Protein AF-A0A8J8JZW8-F1 (afdb_monomer)

Nearest PDB structures (foldseek):
  3r8y-assembly1_C  TM=5.276E-01  e=1.917E-08  Bacillus anthracis
  4n6a-assembly2_B  TM=6.942E-01  e=1.319E-06  Glycine max
  6wye-assembly1_C-3  TM=6.778E-01  e=2.917E-06  Neisseria gonorrhoeae
  8i06-assembly1_A  TM=5.525E-01  e=4.007E-06  Salmonella enterica subsp. enterica serovar Typhimurium
  1ssq-assembly1_A  TM=6.927E-01  e=3.993E-04  Haemophilus influenzae

Sequence (247 aa):
MAGDRPIPLTRRNKDQHPAVVDPDTVIVLGDVSADPGSLIGPRVRLGPDAFLTRTSVEGDAVLYNCEVEGVLVGSRCTVTGSVGDGTTVHPGTVLGQLRVSGEIEPPEVGEGVLLGPGCSVLPGVRIGDGAVVEPGSVVTEDVPPRGVVGGNPAMPRGMVIDSVVLDVKVEETGVEVDGETFEDGFSVEVTEDGPTVEEGEPGDYGVVMAEDGWLVYRGGSSVKVPGSGFRFKMVVPVVRKVGGSGR

Solvent-accessible surface area (backbone atoms only — not comparable to full-atom values): 12374 Å² total; per-residue (Å²): 139,80,82,86,69,84,77,82,71,52,71,90,66,90,90,56,63,72,47,46,67,37,88,60,39,44,77,46,79,64,62,40,35,54,35,50,64,17,36,38,30,42,49,26,34,38,26,34,58,23,36,34,34,46,22,38,35,39,36,47,21,37,39,38,51,20,43,38,29,43,23,45,36,28,34,52,20,35,41,31,26,39,39,26,46,62,16,38,42,23,32,44,20,30,32,34,86,78,93,73,84,76,93,72,52,51,17,41,36,31,35,45,21,41,40,11,28,44,17,35,37,38,58,60,28,41,36,27,40,43,15,37,36,38,62,56,12,32,37,80,62,67,38,55,60,19,25,24,32,37,38,79,70,39,38,85,46,29,33,48,77,49,67,50,72,42,49,35,36,33,41,83,77,26,30,32,46,77,85,47,78,26,68,66,14,27,16,39,50,76,45,93,93,44,74,46,79,44,77,44,77,74,49,39,25,29,34,33,73,48,101,90,37,37,30,41,29,48,64,61,35,69,45,81,47,75,60,52,80,42,70,50,77,45,79,45,72,34,66,48,62,57,86,72,82,83,129

Structure (mmCIF, N/CA/C/O backbone):
data_AF-A0A8J8JZW8-F1
#
_entry.id   AF-A0A8J8JZW8-F1
#
loop_
_atom_site.group_PDB
_atom_site.id
_atom_site.type_symbol
_atom_site.label_atom_id
_atom_site.label_alt_id
_atom_site.label_comp_id
_atom_site.label_asym_id
_atom_site.label_entity_id
_atom_site.label_seq_id
_atom_site.pdbx_PDB_ins_code
_atom_site.Cartn_x
_atom_site.Cartn_y
_atom_site.Cartn_z
_atom_site.occupancy
_atom_site.B_iso_or_equiv
_atom_site.auth_seq_id
_atom_site.auth_comp_id
_atom_site.auth_asym_id
_atom_site.auth_atom_id
_atom_site.pdbx_PDB_model_num
ATOM 1 N N . MET A 1 1 ? 25.254 28.250 -1.665 1.00 34.12 1 MET A N 1
ATOM 2 C CA . MET A 1 1 ? 23.873 28.564 -1.249 1.00 34.12 1 MET A CA 1
ATOM 3 C C . MET A 1 1 ? 23.080 28.930 -2.492 1.00 34.12 1 MET A C 1
ATOM 5 O O . MET A 1 1 ? 23.086 30.084 -2.896 1.00 34.12 1 MET A O 1
ATOM 9 N N . ALA A 1 2 ? 22.510 27.930 -3.160 1.00 31.83 2 ALA A N 1
ATOM 10 C CA . ALA A 1 2 ? 21.520 28.127 -4.212 1.00 31.83 2 ALA A CA 1
ATOM 11 C C . ALA A 1 2 ? 20.182 27.771 -3.566 1.00 31.83 2 ALA A C 1
ATOM 13 O O . ALA A 1 2 ? 20.051 26.676 -3.033 1.00 31.83 2 ALA A O 1
ATOM 14 N N . GLY A 1 3 ? 19.270 28.737 -3.478 1.00 33.84 3 GLY A N 1
ATOM 15 C CA . GLY A 1 3 ? 17.941 28.493 -2.935 1.00 33.84 3 GLY A CA 1
ATOM 16 C C . GLY A 1 3 ? 17.165 27.616 -3.905 1.00 33.84 3 GLY A C 1
ATOM 17 O O . GLY A 1 3 ? 16.976 28.021 -5.055 1.00 33.84 3 GLY A O 1
ATOM 18 N N . ASP A 1 4 ? 16.739 26.447 -3.435 1.00 39.38 4 ASP A N 1
ATOM 19 C CA . ASP A 1 4 ? 15.756 25.607 -4.109 1.00 39.38 4 ASP A CA 1
ATOM 20 C C . ASP A 1 4 ? 14.461 26.413 -4.219 1.00 39.38 4 ASP A C 1
ATOM 22 O O . ASP A 1 4 ? 13.704 26.580 -3.264 1.00 39.38 4 ASP A O 1
ATOM 26 N N . ARG A 1 5 ? 14.247 27.025 -5.384 1.00 34.62 5 ARG A N 1
ATOM 27 C CA . ARG A 1 5 ? 12.946 27.602 -5.711 1.00 34.62 5 ARG A CA 1
ATOM 28 C C . ARG A 1 5 ? 12.041 26.435 -6.109 1.00 34.62 5 ARG A C 1
ATOM 30 O O . ARG A 1 5 ? 12.440 25.692 -7.007 1.00 34.62 5 ARG A O 1
ATOM 37 N N . PRO A 1 6 ? 10.852 26.276 -5.506 1.00 40.38 6 PRO A N 1
ATOM 38 C CA . PRO A 1 6 ? 9.921 25.232 -5.915 1.00 40.38 6 PRO A CA 1
ATOM 39 C C . PRO A 1 6 ? 9.587 25.386 -7.405 1.00 40.38 6 PRO A C 1
ATOM 41 O O . PRO A 1 6 ? 9.224 26.473 -7.866 1.00 40.38 6 PRO A O 1
ATOM 44 N N . ILE A 1 7 ? 9.762 24.303 -8.167 1.00 42.16 7 ILE A N 1
ATOM 45 C CA . ILE A 1 7 ? 9.362 24.220 -9.576 1.00 42.16 7 ILE A CA 1
ATOM 46 C C . ILE A 1 7 ? 7.824 24.208 -9.609 1.00 42.16 7 ILE A C 1
ATOM 48 O O . ILE A 1 7 ? 7.211 23.496 -8.812 1.00 42.16 7 ILE A O 1
ATOM 52 N N . PRO A 1 8 ? 7.171 25.004 -10.474 1.00 44.03 8 PRO A N 1
ATOM 53 C CA . PRO A 1 8 ? 5.716 25.061 -10.515 1.00 44.03 8 PRO A CA 1
ATOM 54 C C . PRO A 1 8 ? 5.122 23.710 -10.934 1.00 44.03 8 PRO A C 1
ATOM 56 O O . PRO A 1 8 ? 5.409 23.216 -12.021 1.00 44.03 8 PRO A O 1
ATOM 59 N N . LEU A 1 9 ? 4.255 23.149 -10.086 1.00 52.66 9 LEU A N 1
ATOM 60 C CA . LEU A 1 9 ? 3.413 21.997 -10.417 1.00 52.66 9 LEU A CA 1
ATOM 61 C C . LEU A 1 9 ? 2.503 22.357 -11.597 1.00 52.66 9 LEU A C 1
ATOM 63 O O . LEU A 1 9 ? 1.763 23.349 -11.545 1.00 52.66 9 LEU A O 1
ATOM 67 N N . THR A 1 10 ? 2.537 21.562 -12.662 1.00 51.66 10 THR A N 1
ATOM 68 C CA . THR A 1 10 ? 1.641 21.748 -13.803 1.00 51.66 10 THR A CA 1
ATOM 69 C C . THR A 1 10 ? 0.276 21.147 -13.461 1.00 51.66 10 THR A C 1
ATOM 71 O O . THR A 1 10 ? 0.127 19.952 -13.236 1.00 51.66 10 THR A O 1
ATOM 74 N N . ARG A 1 11 ? -0.758 21.997 -13.375 1.00 49.22 11 ARG A N 1
ATOM 75 C CA . ARG A 1 11 ? -2.141 21.550 -13.137 1.00 49.22 11 ARG A CA 1
ATOM 76 C C . ARG A 1 11 ? -2.792 21.130 -14.452 1.00 49.22 11 ARG A C 1
ATOM 78 O O . ARG A 1 11 ? -2.897 21.963 -15.355 1.00 49.22 11 ARG A O 1
ATOM 85 N N . ARG A 1 12 ? -3.318 19.903 -14.535 1.00 42.38 12 ARG A N 1
ATOM 86 C CA . ARG A 1 12 ? -4.204 19.500 -15.644 1.00 42.38 12 ARG A CA 1
ATOM 87 C C . ARG A 1 12 ? -5.649 19.968 -15.464 1.00 42.38 12 ARG A C 1
ATOM 89 O O . ARG A 1 12 ? -6.279 20.314 -16.458 1.00 42.38 12 ARG A O 1
ATOM 96 N N . ASN A 1 13 ? -6.152 20.059 -14.230 1.00 39.44 13 ASN A N 1
ATOM 97 C CA . ASN A 1 13 ? -7.545 20.423 -13.952 1.00 39.44 13 ASN A CA 1
ATOM 98 C C . ASN A 1 13 ? -7.638 21.731 -13.144 1.00 39.44 13 ASN A C 1
ATOM 100 O O . ASN A 1 13 ? -7.159 21.811 -12.013 1.00 39.44 13 ASN A O 1
ATOM 104 N N . LYS A 1 14 ? -8.204 22.789 -13.743 1.00 40.25 14 LYS A N 1
ATOM 105 C CA . LYS A 1 14 ? -8.207 24.155 -13.175 1.00 40.25 14 LYS A CA 1
ATOM 106 C C . LYS A 1 14 ? -9.355 24.427 -12.190 1.00 40.25 14 LYS A C 1
ATOM 108 O O . LYS A 1 14 ? -9.262 25.400 -11.447 1.00 40.25 14 LYS A O 1
ATOM 113 N N . ASP A 1 15 ? -10.366 23.558 -12.143 1.00 37.06 15 ASP A N 1
ATOM 114 C CA . ASP A 1 15 ? -11.664 23.835 -11.504 1.00 37.06 15 ASP A CA 1
ATOM 115 C C . ASP A 1 15 ? -11.896 23.115 -10.153 1.00 37.06 15 ASP A C 1
ATOM 117 O O . ASP A 1 15 ? -13.015 23.097 -9.646 1.00 37.06 15 ASP A O 1
ATOM 121 N N . GLN A 1 16 ? -10.865 22.522 -9.537 1.00 40.03 16 GLN A N 1
ATOM 122 C CA . GLN A 1 16 ? -10.972 21.789 -8.261 1.00 40.03 16 GLN A CA 1
ATOM 123 C C . GLN A 1 16 ? -9.872 22.199 -7.254 1.00 40.03 16 GLN A C 1
ATOM 125 O O . GLN A 1 16 ? -8.859 22.795 -7.634 1.00 40.03 16 GLN A O 1
ATOM 130 N N . HIS A 1 17 ? -10.094 21.930 -5.955 1.00 43.12 17 HIS A N 1
ATOM 131 C CA . HIS A 1 17 ? -9.215 22.334 -4.840 1.00 43.12 17 HIS A CA 1
ATOM 132 C C . HIS A 1 17 ? -7.745 21.946 -5.075 1.00 43.12 17 HIS A C 1
ATOM 134 O O . HIS A 1 17 ? -7.484 20.831 -5.486 1.00 43.12 17 HIS A O 1
ATOM 140 N N . PRO A 1 18 ? -6.757 22.813 -4.815 1.00 54.00 18 PRO A N 1
ATOM 141 C CA . PRO A 1 18 ? -5.361 22.521 -5.146 1.00 54.00 18 PRO A CA 1
ATOM 142 C C . PRO A 1 18 ? -4.789 21.338 -4.347 1.00 54.00 18 PRO A C 1
ATOM 144 O O . PRO A 1 18 ? -5.168 21.142 -3.195 1.00 54.00 18 PRO A O 1
ATOM 147 N N . ALA A 1 19 ? -3.837 20.599 -4.929 1.00 60.88 19 ALA A N 1
ATOM 148 C CA . ALA A 1 19 ? -2.967 19.711 -4.157 1.00 60.88 19 ALA A CA 1
ATOM 149 C C . ALA A 1 19 ? -2.249 20.508 -3.052 1.00 60.88 19 ALA A C 1
ATOM 151 O O . ALA A 1 19 ? -1.841 21.656 -3.277 1.00 60.88 19 ALA A O 1
ATOM 152 N N . VAL A 1 20 ? -2.100 19.906 -1.872 1.00 60.91 20 VAL A N 1
ATOM 153 C CA . VAL A 1 20 ? -1.372 20.493 -0.740 1.00 60.91 20 VAL A CA 1
ATOM 154 C C . VAL A 1 20 ? -0.012 19.818 -0.666 1.00 60.91 20 VAL A C 1
ATOM 156 O O . VAL A 1 20 ? 0.070 18.604 -0.506 1.00 60.91 20 VAL A O 1
ATOM 159 N N . VAL A 1 21 ? 1.050 20.606 -0.808 1.00 66.94 21 VAL A N 1
ATOM 160 C CA . VAL A 1 21 ? 2.431 20.115 -0.802 1.00 66.94 21 VAL A CA 1
ATOM 161 C C . VAL A 1 21 ? 3.187 20.799 0.318 1.00 66.94 21 VAL A C 1
ATOM 163 O O . VAL A 1 21 ? 3.206 22.031 0.393 1.00 66.94 21 VAL A O 1
ATOM 166 N N . ASP A 1 22 ? 3.786 19.993 1.185 1.00 69.94 22 ASP A N 1
ATOM 167 C CA . ASP A 1 22 ? 4.604 20.482 2.282 1.00 69.94 22 ASP A CA 1
ATOM 168 C C . ASP A 1 22 ? 5.840 21.245 1.749 1.00 69.94 22 ASP A C 1
ATOM 170 O O . ASP A 1 22 ? 6.461 20.781 0.784 1.00 69.94 22 ASP A O 1
ATOM 174 N N . PRO A 1 23 ? 6.221 22.393 2.347 1.00 65.88 23 PRO A N 1
ATOM 175 C CA . PRO A 1 23 ? 7.369 23.194 1.913 1.00 65.88 23 PRO A CA 1
ATOM 176 C C . PRO A 1 23 ? 8.713 22.455 1.875 1.00 65.88 23 PRO A C 1
ATOM 178 O O . PRO A 1 23 ? 9.579 22.843 1.092 1.00 65.88 23 PRO A O 1
ATOM 181 N N . ASP A 1 24 ? 8.884 21.403 2.681 1.00 71.50 24 ASP A N 1
ATOM 182 C CA . ASP A 1 24 ? 10.111 20.600 2.730 1.00 71.50 24 ASP A CA 1
ATOM 183 C C . ASP A 1 24 ? 10.137 19.487 1.660 1.00 71.50 24 ASP A C 1
ATOM 185 O O . ASP A 1 24 ? 11.056 18.662 1.625 1.00 71.50 24 ASP A O 1
ATOM 189 N N . THR A 1 25 ? 9.127 19.421 0.787 1.00 70.56 25 THR A N 1
ATOM 190 C CA . THR A 1 25 ? 9.079 18.495 -0.354 1.00 70.56 25 THR A CA 1
ATOM 191 C C . THR A 1 25 ? 10.089 18.901 -1.426 1.00 70.56 25 THR A C 1
ATOM 193 O O . THR A 1 25 ? 10.117 20.044 -1.884 1.00 70.56 25 THR A O 1
ATOM 196 N N . VAL A 1 26 ? 10.885 17.942 -1.899 1.00 67.81 26 VAL A N 1
ATOM 197 C CA . VAL A 1 26 ? 11.885 18.157 -2.951 1.00 67.81 26 VAL A CA 1
ATOM 198 C C . VAL A 1 26 ? 11.363 17.609 -4.277 1.00 67.81 26 VAL A C 1
ATOM 200 O O . VAL A 1 26 ? 11.252 16.403 -4.473 1.00 67.81 26 VAL A O 1
ATOM 203 N N . ILE A 1 27 ? 11.093 18.487 -5.239 1.00 66.62 27 ILE A N 1
ATOM 204 C CA . ILE A 1 27 ? 10.730 18.079 -6.603 1.00 66.62 27 ILE A CA 1
ATOM 205 C C . ILE A 1 27 ? 12.013 17.963 -7.432 1.00 66.62 27 ILE A C 1
ATOM 207 O O . ILE A 1 27 ? 12.740 18.940 -7.617 1.00 66.62 27 ILE A O 1
ATOM 211 N N . VAL A 1 28 ? 12.310 16.761 -7.919 1.00 54.84 28 VAL A N 1
ATOM 212 C CA . VAL A 1 28 ? 13.540 16.436 -8.643 1.00 54.84 28 VAL A CA 1
ATOM 213 C C . VAL A 1 28 ? 13.260 16.420 -10.147 1.00 54.84 28 VAL A C 1
ATOM 215 O O . VAL A 1 28 ? 12.659 15.482 -10.648 1.00 54.84 28 VAL A O 1
ATOM 218 N N . LEU A 1 29 ? 13.746 17.455 -10.846 1.00 54.28 29 LEU A N 1
ATOM 219 C CA . LEU A 1 29 ? 13.960 17.560 -12.304 1.00 54.28 29 LEU A CA 1
ATOM 220 C C . LEU A 1 29 ? 12.953 16.804 -13.204 1.00 54.28 29 LEU A C 1
ATOM 222 O O . LEU A 1 29 ? 13.201 15.659 -13.571 1.00 54.28 29 LEU A O 1
ATOM 226 N N . GLY A 1 30 ? 11.894 17.480 -13.661 1.00 57.81 30 GLY A N 1
ATOM 227 C CA . GLY A 1 30 ? 10.968 16.961 -14.676 1.00 57.81 30 GLY A CA 1
ATOM 228 C C . GLY A 1 30 ? 9.555 17.524 -14.566 1.00 57.81 30 GLY A C 1
ATOM 229 O O . GLY A 1 30 ? 9.290 18.356 -13.697 1.00 57.81 30 GLY A O 1
ATOM 230 N N . ASP A 1 31 ? 8.658 17.059 -15.438 1.00 65.00 31 ASP A N 1
ATOM 231 C CA . ASP A 1 31 ? 7.226 17.326 -15.317 1.00 65.00 31 ASP A CA 1
ATOM 232 C C . ASP A 1 31 ? 6.648 16.438 -14.207 1.00 65.00 31 ASP A C 1
ATOM 234 O O . ASP A 1 31 ? 6.748 15.216 -14.257 1.00 65.00 31 ASP A O 1
ATOM 238 N N . VAL A 1 32 ? 6.059 17.064 -13.189 1.00 68.19 32 VAL A N 1
ATOM 239 C CA . VAL A 1 32 ? 5.321 16.392 -12.114 1.00 68.19 32 VAL A CA 1
ATOM 240 C C . VAL A 1 32 ? 3.911 16.953 -12.110 1.00 68.19 32 VAL A C 1
ATOM 242 O O . VAL A 1 32 ? 3.722 18.174 -12.075 1.00 68.19 32 VAL A O 1
ATOM 245 N N . SER A 1 33 ? 2.925 16.062 -12.119 1.00 74.12 33 SER A N 1
ATOM 246 C CA . SER A 1 33 ? 1.513 16.424 -12.066 1.00 74.12 33 SER A CA 1
ATOM 247 C C . SER A 1 33 ? 0.893 15.828 -10.814 1.00 74.12 33 SER A C 1
ATOM 249 O O . SER A 1 33 ? 0.965 14.626 -10.578 1.00 74.12 33 SER A O 1
ATOM 251 N N . ALA A 1 34 ? 0.265 16.685 -10.018 1.00 72.94 34 ALA A N 1
ATOM 252 C CA . ALA A 1 34 ? -0.509 16.285 -8.856 1.00 72.94 34 ALA A CA 1
ATOM 253 C C . ALA A 1 34 ? -1.911 16.884 -8.976 1.00 72.94 34 ALA A C 1
ATOM 255 O O . ALA A 1 34 ? -2.062 18.110 -9.058 1.00 72.94 34 ALA A O 1
ATOM 256 N N . ASP A 1 35 ? -2.927 16.026 -9.009 1.00 71.12 35 ASP A N 1
ATOM 257 C CA . ASP A 1 35 ? -4.309 16.467 -9.097 1.00 71.12 35 ASP A CA 1
ATOM 258 C C . ASP A 1 35 ? -4.828 17.013 -7.756 1.00 71.12 35 ASP A C 1
ATOM 260 O O . ASP A 1 35 ? -4.329 16.678 -6.675 1.00 71.12 35 ASP A O 1
ATOM 264 N N . PRO A 1 36 ? -5.871 17.854 -7.827 1.00 57.72 36 PRO A N 1
ATOM 265 C CA . PRO A 1 36 ? -6.722 18.228 -6.711 1.00 57.72 36 PRO A CA 1
ATOM 266 C C . PRO A 1 36 ? -7.015 17.113 -5.700 1.00 57.72 36 PRO A C 1
ATOM 268 O O . PRO A 1 36 ? -7.494 16.040 -6.061 1.00 57.72 36 PRO A O 1
ATOM 271 N N . GLY A 1 37 ? -6.758 17.393 -4.419 1.00 58.47 37 GLY A N 1
ATOM 272 C CA . GLY A 1 37 ? -6.985 16.453 -3.315 1.00 58.47 37 GLY A CA 1
ATOM 273 C C . GLY A 1 37 ? -5.778 15.596 -2.925 1.00 58.47 37 GLY A C 1
ATOM 274 O O . GLY A 1 37 ? -5.858 14.901 -1.918 1.00 58.47 37 GLY A O 1
ATOM 275 N N . SER A 1 38 ? -4.662 15.666 -3.659 1.00 65.69 38 SER A N 1
ATOM 276 C CA . SER A 1 38 ? -3.416 15.029 -3.221 1.00 65.69 38 SER A CA 1
ATOM 277 C C . SER A 1 38 ? -2.772 15.795 -2.054 1.00 65.69 38 SER A C 1
ATOM 279 O O . SER A 1 38 ? -2.680 17.028 -2.086 1.00 65.69 38 SER A O 1
ATOM 281 N N . LEU A 1 39 ? -2.314 15.059 -1.039 1.00 63.91 39 LEU A N 1
ATOM 282 C CA . LEU A 1 39 ? -1.600 15.571 0.134 1.00 63.91 39 LEU A CA 1
ATOM 283 C C . LEU A 1 39 ? -0.177 15.015 0.119 1.00 63.91 39 LEU A C 1
ATOM 285 O O . LEU A 1 39 ? 0.012 13.804 0.181 1.00 63.91 39 LEU A O 1
ATOM 289 N N . ILE A 1 40 ? 0.826 15.882 0.029 1.00 77.62 40 ILE A N 1
ATOM 290 C CA . ILE A 1 40 ? 2.230 15.469 -0.061 1.00 77.62 40 ILE A CA 1
ATOM 291 C C . ILE A 1 40 ? 2.962 15.970 1.177 1.00 77.62 40 ILE A C 1
ATOM 293 O O . ILE A 1 40 ? 3.115 17.178 1.363 1.00 77.62 40 ILE A O 1
ATOM 297 N N . GLY A 1 41 ? 3.365 15.029 2.029 1.00 66.69 41 GLY A N 1
ATOM 298 C CA . GLY A 1 41 ? 4.049 15.292 3.287 1.00 66.69 41 GLY A CA 1
ATOM 299 C C . GLY A 1 41 ? 5.494 15.784 3.125 1.00 66.69 41 GLY A C 1
ATOM 300 O O . GLY A 1 41 ? 6.043 15.800 2.021 1.00 66.69 41 GLY A O 1
ATOM 301 N N . PRO A 1 42 ? 6.141 16.173 4.237 1.00 68.19 42 PRO A N 1
ATOM 302 C CA . PRO A 1 42 ? 7.489 16.734 4.227 1.00 68.19 42 PRO A CA 1
ATOM 303 C C . PRO A 1 42 ? 8.524 15.734 3.708 1.00 68.19 42 PRO A C 1
ATOM 305 O O . PRO A 1 42 ? 8.422 14.526 3.930 1.00 68.19 42 PRO A O 1
ATOM 308 N N . ARG A 1 43 ? 9.584 16.248 3.074 1.00 74.75 43 ARG A N 1
ATOM 309 C CA . ARG A 1 43 ? 10.746 15.458 2.619 1.00 74.75 43 ARG A CA 1
ATOM 310 C C . ARG A 1 43 ? 10.415 14.354 1.606 1.00 74.75 43 ARG A C 1
ATOM 312 O O . ARG A 1 43 ? 11.202 13.425 1.427 1.00 74.75 43 ARG A O 1
ATOM 319 N N . VAL A 1 44 ? 9.288 14.462 0.904 1.00 77.06 44 VAL A N 1
ATOM 320 C CA . VAL A 1 44 ? 8.982 13.608 -0.249 1.00 77.06 44 VAL A CA 1
ATOM 321 C C . VAL A 1 44 ? 9.832 14.036 -1.448 1.00 77.06 44 VAL A C 1
ATOM 323 O O . VAL A 1 44 ? 10.056 15.228 -1.670 1.00 77.06 44 VAL A O 1
ATOM 326 N N . ARG A 1 45 ? 10.322 13.066 -2.227 1.00 79.62 45 ARG A N 1
ATOM 327 C CA . ARG A 1 45 ? 11.026 13.291 -3.494 1.00 79.62 45 ARG A CA 1
ATOM 328 C C . ARG A 1 4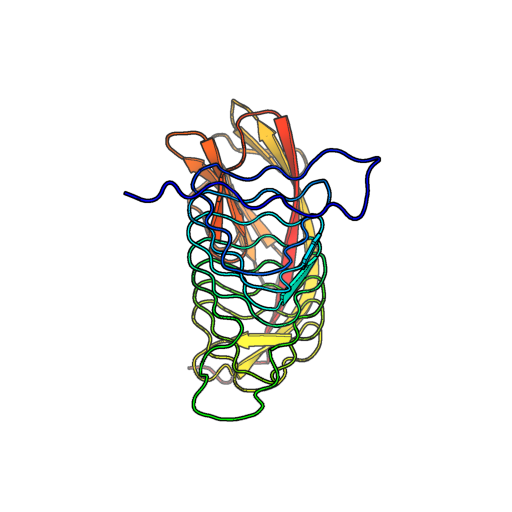5 ? 10.180 12.819 -4.664 1.00 79.62 45 ARG A C 1
ATOM 330 O O . ARG A 1 45 ? 9.905 11.628 -4.762 1.00 79.62 45 ARG A O 1
ATOM 337 N N . LEU A 1 46 ? 9.823 13.735 -5.560 1.00 81.00 46 LEU A N 1
ATOM 338 C CA . LEU A 1 46 ? 9.090 13.422 -6.791 1.00 81.00 46 LEU A CA 1
ATOM 339 C C . LEU A 1 46 ? 10.036 13.518 -7.983 1.00 81.00 46 LEU A C 1
ATOM 341 O O . LEU A 1 46 ? 10.641 14.566 -8.194 1.00 81.00 46 LEU A O 1
ATOM 345 N N . GLY A 1 47 ? 10.200 12.424 -8.719 1.00 73.75 47 GLY A N 1
ATOM 346 C CA . GLY A 1 47 ? 10.982 12.371 -9.950 1.00 73.75 47 GLY A CA 1
ATOM 347 C C . GLY A 1 47 ? 10.192 12.787 -11.196 1.00 73.75 47 GLY A C 1
ATOM 348 O O . GLY A 1 47 ? 8.977 12.963 -11.111 1.00 73.75 47 GLY A O 1
ATOM 349 N N . PRO A 1 48 ? 10.864 12.898 -12.358 1.00 73.44 48 PRO A N 1
ATOM 350 C CA . PRO A 1 48 ? 10.206 13.132 -13.641 1.00 73.44 48 PRO A CA 1
ATOM 351 C C . PRO A 1 48 ? 9.083 12.123 -13.897 1.00 73.44 48 PRO A C 1
ATOM 353 O O . PRO A 1 48 ? 9.209 10.945 -13.549 1.00 73.44 48 PRO A O 1
ATOM 356 N N . ASP A 1 49 ? 8.001 12.619 -14.500 1.00 75.25 49 ASP A N 1
ATOM 357 C CA . ASP A 1 49 ? 6.823 11.862 -14.929 1.00 75.25 49 ASP A CA 1
ATOM 358 C C . ASP A 1 49 ? 6.032 11.211 -13.781 1.00 75.25 49 ASP A C 1
ATOM 360 O O . ASP A 1 49 ? 5.204 10.332 -14.009 1.00 75.25 49 ASP A O 1
ATOM 364 N N . ALA A 1 50 ? 6.249 11.650 -12.535 1.00 79.12 50 ALA A N 1
ATOM 365 C CA . ALA A 1 50 ? 5.383 11.281 -11.423 1.00 79.12 50 ALA A CA 1
ATOM 366 C C . ALA A 1 50 ? 3.995 11.928 -11.591 1.00 79.12 50 ALA A C 1
ATOM 368 O O . ALA A 1 50 ? 3.862 13.159 -11.640 1.00 79.12 50 ALA A O 1
ATOM 369 N N . PHE A 1 51 ? 2.966 11.084 -11.648 1.00 81.00 51 PHE A N 1
ATOM 370 C CA . PHE A 1 51 ? 1.565 11.469 -11.756 1.00 81.00 51 PHE A CA 1
ATOM 371 C C . PHE A 1 51 ? 0.802 10.994 -10.517 1.00 81.00 51 PHE A C 1
ATOM 373 O O . PHE A 1 51 ? 0.725 9.794 -10.261 1.00 81.00 51 PHE A O 1
ATOM 380 N N . LEU A 1 52 ? 0.279 11.938 -9.729 1.00 79.38 52 LEU A N 1
ATOM 381 C CA . LEU A 1 52 ? -0.414 11.662 -8.469 1.00 79.38 52 LEU A CA 1
ATOM 382 C C . LEU A 1 52 ? -1.846 12.180 -8.511 1.00 79.38 52 LEU A C 1
ATOM 384 O O . LEU A 1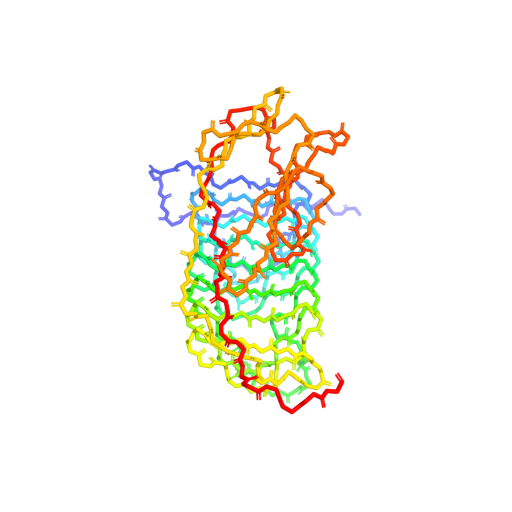 52 ? -2.066 13.395 -8.527 1.00 79.38 52 LEU A O 1
ATOM 388 N N . THR A 1 53 ? -2.823 11.290 -8.403 1.00 76.31 53 THR A N 1
ATOM 389 C CA . THR A 1 53 ? -4.237 11.670 -8.397 1.00 76.31 53 THR A CA 1
ATOM 390 C C . THR A 1 53 ? -4.886 11.263 -7.092 1.00 76.31 53 THR A C 1
ATOM 392 O O . THR A 1 53 ? -4.800 10.105 -6.719 1.00 76.31 53 THR A O 1
ATOM 395 N N . ARG A 1 54 ? -5.511 12.198 -6.359 1.00 71.75 54 ARG A N 1
ATOM 396 C CA . ARG A 1 54 ? -6.194 11.923 -5.071 1.00 71.75 54 ARG A CA 1
ATOM 397 C C . ARG A 1 54 ? -5.341 11.111 -4.073 1.00 71.75 54 ARG A C 1
ATOM 399 O O . ARG A 1 54 ? -5.866 10.289 -3.333 1.00 71.75 54 ARG A O 1
ATOM 406 N N . THR A 1 55 ? -4.024 11.319 -4.078 1.00 74.62 55 THR A N 1
ATOM 407 C CA . THR A 1 55 ? -3.050 10.480 -3.359 1.00 74.62 55 THR A CA 1
ATOM 408 C C . THR A 1 55 ? -2.534 11.191 -2.115 1.00 74.62 55 THR A C 1
ATOM 410 O O . THR A 1 55 ? -2.202 12.376 -2.166 1.00 74.62 55 THR A O 1
ATOM 413 N N . SER A 1 56 ? -2.424 10.469 -1.001 1.00 71.44 56 SER A N 1
ATOM 414 C CA . SER A 1 56 ? -1.790 10.971 0.223 1.00 71.44 56 SER A CA 1
ATOM 415 C C . SER A 1 56 ? -0.439 10.296 0.422 1.00 71.44 56 SER A C 1
ATOM 417 O O . SER A 1 56 ? -0.367 9.074 0.483 1.00 71.44 56 SER A O 1
ATOM 419 N N . VAL A 1 57 ? 0.630 11.080 0.524 1.00 77.94 57 VAL A N 1
ATOM 420 C CA . VAL A 1 57 ? 1.999 10.590 0.712 1.00 77.94 57 VAL A CA 1
ATOM 421 C C . VAL A 1 57 ? 2.510 11.081 2.055 1.00 77.94 57 VAL A C 1
ATOM 423 O O . VAL A 1 57 ? 2.656 12.283 2.279 1.00 77.94 57 VAL A O 1
ATOM 426 N N . GLU A 1 58 ? 2.784 10.143 2.949 1.00 73.69 58 GLU A N 1
ATOM 427 C CA . GLU A 1 58 ? 3.428 10.401 4.224 1.00 73.69 58 GLU A CA 1
ATOM 428 C C . GLU A 1 58 ? 4.929 10.670 4.017 1.00 73.69 58 GLU A C 1
ATOM 430 O O . GLU A 1 58 ? 5.548 10.177 3.072 1.00 73.69 58 GLU A O 1
ATOM 435 N N . GLY A 1 59 ? 5.509 11.506 4.880 1.00 70.94 59 GLY A N 1
ATOM 436 C CA . GLY A 1 59 ? 6.844 12.070 4.691 1.00 70.94 59 GLY A CA 1
ATOM 437 C C . GLY A 1 59 ? 7.971 11.051 4.479 1.00 70.94 59 GLY A C 1
ATOM 438 O O . GLY A 1 59 ? 7.869 9.879 4.823 1.00 70.94 59 GLY A O 1
ATOM 439 N N . ASP A 1 60 ? 9.092 11.523 3.931 1.00 79.81 60 ASP A N 1
ATOM 440 C CA . ASP A 1 60 ? 10.285 10.711 3.637 1.00 79.81 60 ASP A CA 1
ATOM 441 C C . ASP A 1 60 ? 10.085 9.606 2.567 1.00 79.81 60 ASP A C 1
ATOM 443 O O . ASP A 1 60 ? 10.715 8.555 2.649 1.00 79.81 60 ASP A O 1
ATOM 447 N N . ALA A 1 61 ? 9.239 9.813 1.551 1.00 83.06 61 ALA A N 1
ATOM 448 C CA . ALA A 1 61 ? 9.046 8.877 0.430 1.00 83.06 61 ALA A CA 1
ATOM 449 C C . ALA A 1 61 ? 9.736 9.330 -0.876 1.00 83.06 61 ALA A C 1
ATOM 451 O O . ALA A 1 61 ? 9.993 10.517 -1.086 1.00 83.06 61 ALA A O 1
ATOM 452 N N . VAL A 1 62 ? 10.009 8.390 -1.787 1.00 84.50 62 VAL A N 1
ATOM 453 C CA . VAL A 1 62 ? 10.541 8.649 -3.136 1.00 84.50 62 VAL A CA 1
ATOM 454 C C . VAL A 1 62 ? 9.591 8.064 -4.179 1.00 84.50 62 VAL A C 1
ATOM 456 O O . VAL A 1 62 ? 9.444 6.848 -4.265 1.00 84.50 62 VAL A O 1
ATOM 459 N N . LEU A 1 63 ? 8.980 8.914 -5.000 1.00 85.19 63 LEU A N 1
ATOM 460 C CA . LEU A 1 63 ? 8.117 8.506 -6.112 1.00 85.19 63 LEU A CA 1
ATOM 461 C C . LEU A 1 63 ? 8.791 8.921 -7.418 1.00 85.19 63 LEU A C 1
ATOM 463 O O . LEU A 1 63 ? 9.153 10.087 -7.584 1.00 85.19 63 LEU A O 1
ATOM 467 N N . TYR A 1 64 ? 9.024 7.978 -8.325 1.00 83.94 64 TYR A N 1
ATOM 468 C CA . TYR A 1 64 ? 9.832 8.223 -9.518 1.00 83.94 64 TYR A CA 1
ATOM 469 C C . TYR A 1 64 ? 9.269 7.483 -10.728 1.00 83.94 64 TYR A C 1
ATOM 471 O O . TYR A 1 64 ? 9.192 6.254 -10.702 1.00 83.94 64 TYR A O 1
ATOM 479 N N . ASN A 1 65 ? 8.962 8.220 -11.805 1.00 82.12 65 ASN A N 1
ATOM 480 C CA . ASN A 1 65 ? 8.440 7.667 -13.057 1.00 82.12 65 ASN A CA 1
ATOM 481 C C . ASN A 1 65 ? 7.285 6.682 -12.798 1.00 82.12 65 ASN A C 1
ATOM 483 O O . ASN A 1 65 ? 7.377 5.485 -13.102 1.00 82.12 65 ASN A O 1
ATOM 487 N N . CYS A 1 66 ? 6.257 7.187 -12.120 1.00 84.06 66 CYS A N 1
ATOM 488 C CA . CYS A 1 66 ? 5.152 6.390 -11.618 1.00 84.06 66 CYS A CA 1
ATOM 489 C C . CYS A 1 66 ? 3.804 7.094 -11.765 1.00 84.06 66 CYS A C 1
ATOM 491 O O . CYS A 1 66 ? 3.722 8.320 -11.686 1.00 84.06 66 CYS A O 1
ATOM 493 N N . GLU A 1 67 ? 2.755 6.292 -11.877 1.00 87.19 67 GLU A N 1
ATOM 494 C CA . GLU A 1 67 ? 1.357 6.707 -11.828 1.00 87.19 67 GLU A CA 1
ATOM 495 C C . GLU A 1 67 ? 0.720 6.128 -10.564 1.00 87.19 67 GLU A C 1
ATOM 497 O O . GLU A 1 67 ? 0.747 4.917 -10.343 1.00 87.19 67 GLU A O 1
ATOM 502 N N . VAL A 1 68 ? 0.211 7.004 -9.700 1.00 84.06 68 VAL A N 1
ATOM 503 C CA . VAL A 1 68 ? -0.382 6.637 -8.411 1.00 84.06 68 VAL A CA 1
ATOM 504 C C . VAL A 1 68 ? -1.725 7.344 -8.286 1.00 84.06 68 VAL A C 1
ATOM 506 O O . VAL A 1 68 ? -1.794 8.577 -8.286 1.00 84.06 68 VAL A O 1
ATOM 509 N N . GLU A 1 69 ? -2.797 6.568 -8.181 1.00 82.12 69 GLU A N 1
ATOM 510 C CA . GLU A 1 69 ? -4.161 7.083 -8.099 1.00 82.12 69 GLU A CA 1
ATOM 511 C C . GLU A 1 69 ? -4.822 6.623 -6.800 1.00 82.12 69 GLU A C 1
ATOM 513 O O . GLU A 1 69 ? -4.778 5.452 -6.473 1.00 82.12 69 GLU A O 1
ATOM 518 N N . GLY A 1 70 ? -5.414 7.543 -6.037 1.00 71.81 70 GLY A N 1
ATOM 519 C CA . GLY A 1 70 ? -6.243 7.264 -4.862 1.00 71.81 70 GLY A CA 1
ATOM 520 C C . GLY A 1 70 ? -5.577 6.476 -3.733 1.00 71.81 70 GLY A C 1
ATOM 521 O O . GLY A 1 70 ? -6.264 5.846 -2.931 1.00 71.81 70 GLY A O 1
ATOM 522 N N . VAL A 1 71 ? -4.247 6.505 -3.661 1.00 75.12 71 VAL A N 1
ATOM 523 C CA . VAL A 1 71 ? -3.453 5.661 -2.759 1.00 75.12 71 VAL A CA 1
ATOM 524 C C . VAL A 1 71 ? -3.007 6.421 -1.513 1.00 75.12 71 VAL A C 1
ATOM 526 O O . VAL A 1 71 ? -2.736 7.626 -1.546 1.00 75.12 71 VAL A O 1
ATOM 529 N N . LEU A 1 72 ? -2.869 5.691 -0.405 1.00 70.88 72 LEU A N 1
ATOM 530 C CA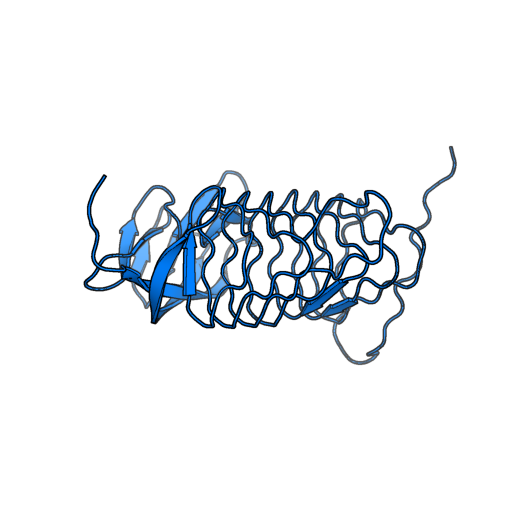 . LEU A 1 72 ? -2.077 6.117 0.748 1.00 70.88 72 LEU A CA 1
ATOM 531 C C . LEU A 1 72 ? -0.673 5.509 0.640 1.00 70.88 72 LEU A C 1
ATOM 533 O O . LEU A 1 72 ? -0.526 4.287 0.681 1.00 70.88 72 LEU A O 1
ATOM 537 N N . VAL A 1 73 ? 0.349 6.356 0.516 1.00 82.19 73 VAL A N 1
ATOM 538 C CA . VAL A 1 73 ? 1.761 5.957 0.504 1.00 82.19 73 VAL A CA 1
ATOM 539 C C . VAL A 1 73 ? 2.396 6.309 1.842 1.00 82.19 73 VAL A C 1
ATOM 541 O O . VAL A 1 73 ? 2.466 7.478 2.206 1.00 82.19 73 VAL A O 1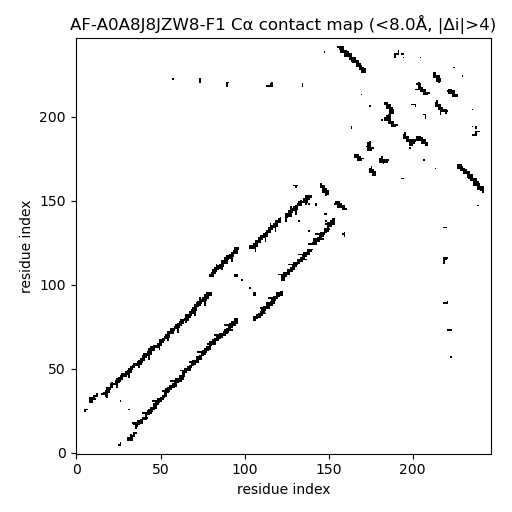
ATOM 544 N N . GLY A 1 74 ? 2.868 5.301 2.566 1.00 73.38 74 GLY A N 1
ATOM 545 C CA . GLY A 1 74 ? 3.547 5.462 3.844 1.00 73.38 74 GLY A CA 1
ATOM 546 C C . GLY A 1 74 ? 4.964 6.027 3.719 1.00 73.38 74 GLY A C 1
ATOM 547 O O . GLY A 1 74 ? 5.556 6.100 2.637 1.00 73.38 74 GLY A O 1
ATOM 548 N N . SER A 1 75 ? 5.541 6.392 4.858 1.00 75.81 75 SER A N 1
ATOM 549 C CA . SER A 1 75 ? 6.903 6.930 4.917 1.00 75.81 75 SER A CA 1
ATOM 550 C C . SER A 1 75 ? 7.981 5.943 4.441 1.00 75.81 75 SER A C 1
ATOM 552 O O . SER A 1 75 ? 7.835 4.725 4.520 1.00 75.81 75 SER A O 1
ATOM 554 N N . ARG A 1 76 ? 9.118 6.443 3.941 1.00 81.56 76 ARG A N 1
ATOM 555 C CA . ARG A 1 76 ? 10.261 5.612 3.489 1.00 81.56 76 ARG A CA 1
ATOM 556 C C . ARG A 1 76 ? 9.943 4.637 2.353 1.00 81.56 76 ARG A C 1
ATOM 558 O O . ARG A 1 76 ? 10.692 3.684 2.145 1.00 81.56 76 ARG A O 1
ATOM 565 N N . CYS A 1 77 ? 8.866 4.869 1.608 1.00 85.25 77 CYS A N 1
ATOM 566 C CA . CYS A 1 77 ? 8.569 4.085 0.417 1.00 85.25 77 CYS A CA 1
ATOM 567 C C . CYS A 1 77 ? 9.426 4.520 -0.773 1.00 85.25 77 CYS A C 1
ATOM 569 O O . CYS A 1 77 ? 9.770 5.696 -0.916 1.00 85.25 77 CYS A O 1
ATOM 571 N N . THR A 1 78 ? 9.719 3.575 -1.664 1.00 87.81 78 THR A N 1
ATOM 572 C CA . THR A 1 78 ? 10.160 3.863 -3.033 1.00 87.81 78 THR A CA 1
ATOM 573 C C . THR A 1 78 ? 9.121 3.312 -3.995 1.00 87.81 78 THR A C 1
ATOM 575 O O . THR A 1 78 ? 8.879 2.109 -3.986 1.00 87.81 78 THR A O 1
ATOM 578 N N . VAL A 1 79 ? 8.518 4.169 -4.818 1.00 88.44 79 VAL A N 1
ATOM 579 C CA . VAL A 1 79 ? 7.492 3.766 -5.789 1.00 88.44 79 VAL A CA 1
ATOM 580 C C . VAL A 1 79 ? 7.948 4.074 -7.207 1.00 88.44 79 VAL A C 1
ATOM 582 O O . VAL A 1 79 ? 8.311 5.208 -7.529 1.00 88.44 79 VAL A O 1
ATOM 585 N N . THR A 1 80 ? 7.906 3.045 -8.048 1.00 87.44 80 THR A N 1
ATOM 586 C CA . THR A 1 80 ? 8.045 3.118 -9.505 1.00 87.44 80 THR A CA 1
ATOM 587 C C . THR A 1 80 ? 6.892 2.346 -10.151 1.00 87.44 80 THR A C 1
ATOM 589 O O . THR A 1 80 ? 6.327 1.464 -9.507 1.00 87.44 80 THR A O 1
ATOM 592 N N . GLY A 1 81 ? 6.544 2.652 -11.404 1.00 87.81 81 GLY A N 1
ATOM 593 C CA . GLY A 1 81 ? 5.477 1.929 -12.110 1.00 87.81 81 GLY A CA 1
ATOM 594 C C . GLY A 1 81 ? 4.078 2.443 -11.806 1.00 87.81 81 GLY A C 1
ATOM 595 O O . GLY A 1 81 ? 3.893 3.646 -11.651 1.00 87.81 81 GLY A O 1
ATOM 596 N N . SER A 1 82 ? 3.093 1.549 -11.767 1.00 90.50 82 SER A N 1
ATOM 597 C CA . SER A 1 82 ? 1.689 1.923 -11.558 1.00 90.50 82 SER A CA 1
ATOM 598 C C . SER A 1 82 ? 1.137 1.354 -10.256 1.00 90.50 82 SER A C 1
ATOM 600 O O . SER A 1 82 ? 1.430 0.213 -9.892 1.00 90.50 82 SER A O 1
ATOM 602 N N . VAL A 1 83 ? 0.344 2.166 -9.556 1.00 90.62 83 VAL A N 1
ATOM 603 C CA . VAL A 1 83 ? -0.391 1.777 -8.351 1.00 90.62 83 VAL A CA 1
ATOM 604 C C . VAL A 1 83 ? -1.843 2.232 -8.485 1.00 90.62 83 VAL A C 1
ATOM 606 O O . VAL A 1 83 ? -2.110 3.434 -8.549 1.00 90.62 83 VAL A O 1
ATOM 609 N N . GLY A 1 84 ? -2.756 1.260 -8.550 1.00 84.25 84 GLY A N 1
ATOM 610 C CA . GLY A 1 84 ? -4.184 1.477 -8.777 1.00 84.25 84 GLY A CA 1
ATOM 611 C C . GLY A 1 84 ? -4.950 2.058 -7.585 1.00 84.25 84 GLY A C 1
ATOM 612 O O . GLY A 1 84 ? -4.479 2.040 -6.447 1.00 84.25 84 GLY A O 1
ATOM 613 N N . ASP A 1 85 ? -6.164 2.536 -7.867 1.00 79.38 85 ASP A N 1
ATOM 614 C CA . ASP A 1 85 ? -7.058 3.191 -6.905 1.00 79.38 85 ASP A CA 1
ATOM 615 C C . ASP A 1 85 ? -7.345 2.332 -5.667 1.00 79.38 85 ASP A C 1
ATOM 617 O O . ASP A 1 85 ? -7.451 1.106 -5.728 1.00 79.38 85 ASP A O 1
ATOM 621 N N . GLY A 1 86 ? -7.456 2.982 -4.509 1.00 68.38 86 GLY A N 1
ATOM 622 C CA . GLY A 1 8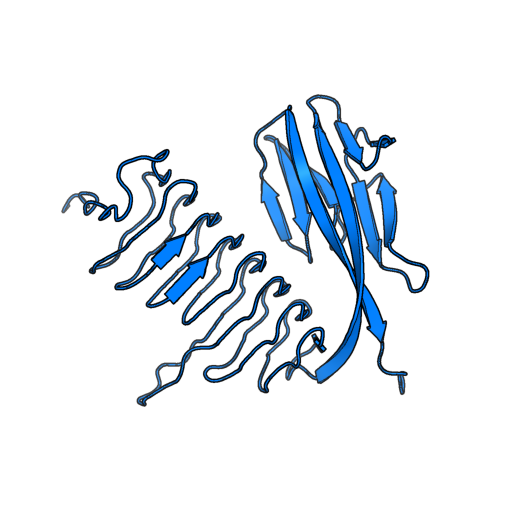6 ? -7.743 2.329 -3.232 1.00 68.38 86 GLY A CA 1
ATOM 623 C C . GLY A 1 86 ? -6.636 1.411 -2.699 1.00 68.38 86 GLY A C 1
ATOM 624 O O . GLY A 1 86 ? -6.811 0.829 -1.625 1.00 68.38 86 GLY A O 1
ATOM 625 N N . THR A 1 87 ? -5.504 1.279 -3.398 1.00 80.88 87 THR A N 1
ATOM 626 C CA . THR A 1 87 ? -4.337 0.542 -2.902 1.00 80.88 87 THR A CA 1
ATOM 627 C C . THR A 1 87 ? -3.669 1.294 -1.755 1.00 80.88 87 THR A C 1
ATOM 629 O O . THR A 1 87 ? -3.636 2.523 -1.707 1.00 80.88 87 THR A O 1
ATOM 632 N N . THR A 1 88 ? -3.127 0.552 -0.793 1.00 80.12 88 THR A N 1
ATOM 633 C CA . THR A 1 88 ? -2.338 1.106 0.311 1.00 80.12 88 THR A CA 1
ATOM 634 C C . THR A 1 88 ? -0.908 0.586 0.226 1.00 80.12 88 THR A C 1
ATOM 636 O O . THR A 1 88 ? -0.677 -0.623 0.220 1.00 80.12 88 THR A O 1
ATOM 639 N N . VAL A 1 89 ? 0.052 1.511 0.165 1.00 85.19 89 VAL A N 1
ATOM 640 C CA . VAL A 1 89 ? 1.491 1.227 0.136 1.00 85.19 89 VAL A CA 1
ATOM 641 C C . VAL A 1 89 ? 2.058 1.525 1.519 1.00 85.19 89 VAL A C 1
ATOM 643 O O . VAL A 1 89 ? 2.203 2.688 1.891 1.00 85.19 89 VAL A O 1
ATOM 646 N N . HIS A 1 90 ? 2.367 0.496 2.305 1.00 80.31 90 HIS A N 1
ATOM 647 C CA . HIS A 1 90 ? 2.827 0.686 3.681 1.00 80.31 90 HIS A CA 1
ATOM 648 C C . HIS A 1 90 ? 4.295 1.137 3.779 1.00 80.31 90 HIS A C 1
ATOM 650 O O . HIS A 1 90 ? 5.075 0.853 2.869 1.00 80.31 90 HIS A O 1
ATOM 656 N N . PRO A 1 91 ? 4.716 1.814 4.868 1.00 78.44 91 PRO A N 1
ATOM 657 C CA . PRO A 1 91 ? 6.051 2.349 5.049 1.00 78.44 91 PRO A CA 1
ATOM 658 C C . PRO A 1 91 ? 7.164 1.344 4.792 1.00 78.44 91 PRO A C 1
ATOM 660 O O . PRO A 1 91 ? 7.067 0.156 5.107 1.00 78.44 91 PRO A O 1
ATOM 663 N N . GLY A 1 92 ? 8.258 1.844 4.227 1.00 82.50 92 GLY A N 1
ATOM 664 C CA . GLY A 1 92 ? 9.402 1.021 3.848 1.00 82.50 92 GLY A CA 1
ATOM 665 C C . GLY A 1 92 ? 9.141 0.083 2.666 1.00 82.50 92 GLY A C 1
ATOM 666 O O . GLY A 1 92 ? 10.031 -0.700 2.341 1.00 82.50 92 GLY A O 1
ATOM 667 N N . THR A 1 93 ? 7.967 0.141 2.025 1.00 89.19 93 THR A N 1
ATOM 668 C CA . THR A 1 93 ? 7.693 -0.652 0.823 1.00 89.19 93 THR A CA 1
ATOM 669 C C . THR A 1 93 ? 8.547 -0.175 -0.346 1.00 89.19 93 THR A C 1
ATOM 671 O O . THR A 1 93 ? 8.679 1.024 -0.609 1.00 89.19 93 THR A O 1
ATOM 674 N N . VAL A 1 94 ? 9.106 -1.129 -1.084 1.00 90.12 94 VAL A N 1
ATOM 675 C CA . VAL A 1 94 ? 9.871 -0.875 -2.304 1.00 90.12 94 VAL A CA 1
ATOM 676 C C . VAL A 1 94 ? 9.139 -1.500 -3.485 1.00 90.12 94 VAL A C 1
ATOM 678 O O . VAL A 1 94 ? 9.136 -2.718 -3.653 1.00 90.12 94 VAL A O 1
ATOM 681 N N . LEU A 1 95 ? 8.531 -0.662 -4.323 1.00 89.69 95 LEU A N 1
ATOM 682 C CA . LEU A 1 95 ? 7.943 -1.058 -5.600 1.00 89.69 95 LEU A CA 1
ATOM 683 C C . LEU A 1 95 ? 8.969 -0.815 -6.698 1.00 89.69 95 LEU A C 1
ATOM 685 O O . LEU A 1 95 ? 9.071 0.275 -7.269 1.00 89.69 95 LEU A O 1
ATOM 689 N N . GLY A 1 96 ? 9.753 -1.862 -6.950 1.00 75.94 96 GLY A N 1
ATOM 690 C CA . GLY A 1 96 ? 10.881 -1.850 -7.863 1.00 75.94 96 GLY A CA 1
ATOM 691 C C . GLY A 1 96 ? 12.126 -1.217 -7.240 1.00 75.94 96 GLY A C 1
ATOM 692 O O . GLY A 1 96 ? 12.076 -0.126 -6.688 1.00 75.94 96 GLY A O 1
ATOM 693 N N . GLN A 1 97 ? 13.270 -1.899 -7.356 1.00 67.56 97 GLN A N 1
ATOM 694 C CA . GLN A 1 97 ? 14.610 -1.299 -7.425 1.00 67.56 97 GLN A CA 1
ATOM 695 C C . GLN A 1 97 ? 15.679 -2.371 -7.707 1.00 67.56 97 GLN A C 1
ATOM 697 O O . GLN A 1 97 ? 15.928 -3.232 -6.873 1.00 67.56 97 GLN A O 1
ATOM 702 N N . LEU A 1 98 ? 16.336 -2.263 -8.871 1.00 47.69 98 LEU A N 1
ATOM 703 C CA . LEU A 1 98 ? 17.771 -2.490 -9.117 1.00 47.69 98 LEU A CA 1
ATOM 704 C C . LEU A 1 98 ? 18.059 -2.114 -10.588 1.00 47.69 98 LEU A C 1
ATOM 706 O O . LEU A 1 98 ? 17.926 -2.949 -11.472 1.00 47.69 98 LEU A O 1
ATOM 710 N N . ARG A 1 99 ? 18.461 -0.870 -10.897 1.00 49.94 99 ARG A N 1
ATOM 711 C CA . ARG A 1 99 ? 18.978 -0.537 -12.245 1.00 49.94 99 ARG A CA 1
ATOM 712 C C . ARG A 1 99 ? 20.437 -0.983 -12.371 1.00 49.94 99 ARG A C 1
ATOM 714 O O . ARG A 1 99 ? 21.348 -0.161 -12.351 1.00 49.94 99 ARG A O 1
ATOM 721 N N . VAL A 1 100 ? 20.659 -2.285 -12.519 1.00 45.91 100 VAL A N 1
ATOM 722 C CA . VAL A 1 100 ? 21.904 -2.804 -13.101 1.00 45.91 100 VAL A CA 1
ATOM 723 C C . VAL A 1 100 ? 21.616 -3.020 -14.580 1.00 45.91 100 VAL A C 1
ATOM 725 O O . VAL A 1 100 ? 21.059 -4.040 -14.945 1.00 45.91 100 VAL A O 1
ATOM 728 N N . SER A 1 101 ? 21.903 -1.999 -15.395 1.00 44.22 101 SER A N 1
ATOM 729 C CA . SER A 1 101 ? 21.900 -2.017 -16.871 1.00 44.22 101 SER A CA 1
ATOM 730 C C . SER A 1 101 ? 20.852 -2.923 -17.558 1.00 44.22 101 SER A C 1
ATOM 732 O O . SER A 1 101 ? 21.083 -4.116 -17.732 1.00 44.22 101 SER A O 1
ATOM 734 N N . GLY A 1 102 ? 19.753 -2.347 -18.048 1.00 54.56 102 GLY A N 1
ATOM 735 C CA . GLY A 1 102 ? 18.763 -3.051 -18.873 1.00 54.56 102 GLY A CA 1
ATOM 736 C C . GLY A 1 102 ? 17.434 -2.299 -18.968 1.00 54.56 102 GLY A C 1
ATOM 737 O O . GLY A 1 102 ? 17.206 -1.356 -18.205 1.00 54.56 102 GLY A O 1
ATOM 738 N N . GLU A 1 103 ? 16.571 -2.712 -19.900 1.00 56.78 103 GLU A N 1
ATOM 739 C CA . GLU A 1 103 ? 15.144 -2.367 -19.889 1.00 56.78 103 GLU A CA 1
ATOM 740 C C . GLU A 1 103 ? 14.487 -3.201 -18.791 1.00 56.78 103 GLU A C 1
ATOM 742 O O . GLU A 1 103 ? 14.355 -4.416 -18.906 1.00 56.78 103 GLU A O 1
ATOM 747 N N . ILE A 1 104 ? 14.183 -2.556 -17.672 1.00 68.00 104 ILE A N 1
ATOM 748 C CA . ILE A 1 104 ? 13.526 -3.187 -16.537 1.00 68.00 104 ILE A CA 1
ATOM 749 C C . ILE A 1 104 ? 12.102 -2.647 -16.509 1.00 68.00 104 ILE A C 1
ATOM 751 O O . ILE A 1 104 ? 11.909 -1.446 -16.309 1.00 68.00 104 ILE A O 1
ATOM 755 N N . GLU A 1 105 ? 11.131 -3.530 -16.725 1.00 82.75 105 GLU A N 1
ATOM 756 C CA . GLU A 1 105 ? 9.716 -3.201 -16.584 1.00 82.75 105 GLU A CA 1
ATOM 757 C C . GLU A 1 105 ? 9.428 -2.880 -15.110 1.00 82.75 105 GLU A C 1
ATOM 759 O O . GLU A 1 105 ? 9.837 -3.636 -14.221 1.00 82.75 105 GLU A O 1
ATOM 764 N N . PRO A 1 106 ? 8.806 -1.735 -14.799 1.00 86.56 106 PRO A N 1
ATOM 765 C CA . PRO A 1 106 ? 8.440 -1.427 -13.427 1.00 86.56 106 PRO A CA 1
ATOM 766 C C . PRO A 1 106 ? 7.285 -2.337 -12.961 1.00 86.56 106 PRO A C 1
ATOM 768 O O . PRO A 1 106 ? 6.583 -2.895 -13.804 1.00 86.56 106 PRO A O 1
ATOM 771 N N . PRO A 1 107 ? 7.067 -2.505 -11.645 1.00 92.25 107 PRO A N 1
ATOM 772 C CA . PRO A 1 107 ? 5.913 -3.253 -11.153 1.00 92.25 107 PRO A CA 1
ATOM 773 C C . PRO A 1 107 ? 4.576 -2.615 -11.556 1.00 92.25 107 PRO A C 1
ATOM 775 O O . PRO A 1 107 ? 4.460 -1.390 -11.664 1.00 92.25 107 PRO A O 1
ATOM 778 N N . GLU A 1 108 ? 3.559 -3.458 -11.713 1.00 94.50 108 GLU A N 1
ATOM 779 C CA . GLU A 1 108 ? 2.163 -3.047 -11.890 1.00 94.50 108 GLU A CA 1
ATOM 780 C C . GLU A 1 108 ? 1.359 -3.527 -10.677 1.00 94.50 108 GLU A C 1
ATOM 782 O O . GLU A 1 108 ? 1.292 -4.729 -10.408 1.00 94.50 108 GLU A O 1
ATOM 787 N N . VAL A 1 109 ? 0.763 -2.600 -9.928 1.00 96.12 109 VAL A N 1
ATOM 788 C CA . VAL A 1 109 ? -0.069 -2.905 -8.758 1.00 96.12 109 VAL A CA 1
ATOM 789 C C . VAL A 1 109 ? -1.510 -2.506 -9.051 1.00 96.12 109 VAL A C 1
ATOM 791 O O . VAL A 1 109 ? -1.779 -1.347 -9.363 1.00 96.12 109 VAL A O 1
ATOM 794 N N . GLY A 1 110 ? -2.420 -3.474 -8.949 1.00 92.44 110 GLY A N 1
ATOM 795 C CA . GLY A 1 110 ? -3.850 -3.308 -9.191 1.00 92.44 110 GLY A CA 1
ATOM 796 C C . GLY A 1 110 ? -4.566 -2.437 -8.158 1.00 92.44 110 GLY A C 1
ATOM 797 O O . GLY A 1 110 ? -3.947 -1.775 -7.322 1.00 92.44 110 GLY A O 1
ATOM 798 N N . GLU A 1 111 ? -5.893 -2.446 -8.220 1.00 88.06 111 GLU A N 1
ATOM 799 C CA . GLU A 1 111 ? -6.765 -1.670 -7.331 1.00 88.06 111 GLU A CA 1
ATOM 800 C C . GLU A 1 111 ? -6.987 -2.376 -5.986 1.00 88.06 111 GLU A C 1
ATOM 802 O O . GLU A 1 111 ? -7.066 -3.605 -5.908 1.00 88.06 111 GLU A O 1
ATOM 807 N N . GLY A 1 112 ? -7.129 -1.602 -4.909 1.00 82.06 112 GLY A N 1
ATOM 808 C CA . GLY A 1 112 ? -7.476 -2.117 -3.581 1.00 82.06 112 GLY A CA 1
ATOM 809 C C . GLY A 1 112 ? -6.460 -3.097 -2.982 1.00 82.06 112 GLY A C 1
ATOM 810 O O . GLY A 1 112 ? -6.829 -3.912 -2.136 1.00 82.06 112 GLY A O 1
ATOM 811 N N . VAL A 1 113 ? -5.205 -3.065 -3.431 1.00 88.94 113 VAL A N 1
ATOM 812 C CA . VAL A 1 113 ? -4.130 -3.929 -2.934 1.00 88.94 113 VAL A CA 1
ATOM 813 C C . VAL A 1 113 ? -3.645 -3.435 -1.569 1.00 88.94 113 VAL A C 1
ATOM 815 O O . VAL A 1 113 ? -3.536 -2.235 -1.317 1.00 88.94 113 VAL A O 1
ATOM 818 N N . LEU A 1 114 ? -3.299 -4.368 -0.686 1.00 87.81 114 LEU A N 1
ATOM 819 C CA . LEU A 1 114 ? -2.612 -4.078 0.569 1.00 87.81 114 LEU A CA 1
ATOM 820 C C . LEU A 1 114 ? -1.151 -4.530 0.479 1.00 87.81 114 LEU A C 1
ATOM 822 O O . LEU A 1 114 ? -0.863 -5.727 0.480 1.00 87.81 114 LEU A O 1
ATOM 826 N N . LEU A 1 115 ? -0.220 -3.581 0.416 1.00 89.62 115 LEU A N 1
ATOM 827 C CA . LEU A 1 115 ? 1.216 -3.862 0.401 1.00 89.62 115 LEU A CA 1
ATOM 828 C C . LEU A 1 115 ? 1.792 -3.663 1.793 1.00 89.62 115 LEU A C 1
ATOM 830 O O . LEU A 1 115 ? 2.010 -2.518 2.167 1.00 89.62 115 LEU A O 1
ATOM 834 N N . GLY A 1 116 ? 2.025 -4.744 2.541 1.00 83.81 116 GLY A N 1
ATOM 835 C CA . GLY A 1 116 ? 2.519 -4.735 3.921 1.00 83.81 116 GLY A CA 1
ATOM 836 C C . GLY A 1 116 ? 3.846 -3.986 4.119 1.00 83.81 116 GLY A C 1
ATOM 837 O O . GLY A 1 116 ? 4.669 -3.920 3.202 1.00 83.81 116 GLY A O 1
ATOM 838 N N . PRO A 1 117 ? 4.098 -3.430 5.318 1.00 78.12 117 PRO A N 1
ATOM 839 C CA . PRO A 1 117 ? 5.266 -2.609 5.605 1.00 78.12 117 PRO A CA 1
ATOM 840 C C . PRO A 1 117 ? 6.562 -3.368 5.340 1.00 78.12 117 PRO A C 1
ATOM 842 O O . PRO A 1 117 ? 6.705 -4.550 5.666 1.00 78.12 117 PRO A O 1
ATOM 845 N N . GLY A 1 118 ? 7.523 -2.671 4.741 1.00 83.56 118 GLY A N 1
ATOM 846 C CA . GLY A 1 118 ? 8.829 -3.231 4.406 1.00 83.56 118 GLY A CA 1
ATOM 847 C C . GLY A 1 118 ? 8.808 -4.325 3.334 1.00 83.56 118 GLY A C 1
ATOM 848 O O . GLY A 1 118 ? 9.830 -4.989 3.157 1.00 83.56 118 GLY A O 1
ATOM 849 N N . CYS A 1 119 ? 7.687 -4.557 2.638 1.00 92.62 119 CYS A N 1
ATOM 850 C CA . CYS A 1 119 ? 7.682 -5.501 1.526 1.00 92.62 119 CYS A CA 1
ATOM 851 C C . CYS A 1 119 ? 8.450 -4.938 0.317 1.00 92.62 119 CYS A C 1
ATOM 853 O O . CYS A 1 119 ? 8.633 -3.732 0.149 1.00 92.62 119 CYS A O 1
ATOM 855 N N . SER A 1 120 ? 8.957 -5.826 -0.527 1.00 94.56 120 SER A N 1
ATOM 856 C CA . SER A 1 120 ? 9.668 -5.482 -1.754 1.00 94.56 120 SER A CA 1
ATOM 857 C C . SER A 1 120 ? 9.053 -6.234 -2.919 1.00 94.56 120 SER A C 1
ATOM 859 O O . SER A 1 120 ? 8.964 -7.460 -2.884 1.00 94.56 120 SER A O 1
ATOM 861 N N . VAL A 1 121 ? 8.659 -5.508 -3.959 1.00 95.06 121 VAL A N 1
ATOM 862 C CA . VAL A 1 121 ? 8.122 -6.070 -5.199 1.00 95.06 121 VAL A CA 1
ATOM 863 C C . VAL A 1 121 ? 9.187 -5.934 -6.273 1.00 95.06 121 VAL A C 1
ATOM 865 O O . VAL A 1 121 ? 9.646 -4.824 -6.573 1.00 95.06 121 VAL A O 1
ATOM 868 N N . LEU A 1 122 ? 9.633 -7.070 -6.809 1.00 92.44 122 LEU A N 1
ATOM 869 C CA . LEU A 1 122 ? 10.651 -7.074 -7.849 1.00 92.44 122 LEU A CA 1
ATOM 870 C C . LEU A 1 122 ? 10.114 -6.474 -9.155 1.00 92.44 122 LEU A C 1
ATOM 872 O O . LEU A 1 122 ? 8.912 -6.507 -9.414 1.00 92.44 122 LEU A O 1
ATOM 876 N N . PRO A 1 123 ? 10.999 -5.913 -9.992 1.00 89.88 123 PRO A N 1
ATOM 877 C CA . PRO A 1 123 ? 10.579 -5.376 -11.275 1.00 89.88 123 PRO A CA 1
ATOM 878 C C . PRO A 1 123 ? 9.931 -6.428 -12.187 1.00 89.88 123 PRO A C 1
ATOM 880 O O . PRO A 1 123 ? 10.316 -7.596 -12.157 1.00 89.88 123 PRO A O 1
ATOM 883 N N . GLY A 1 124 ? 8.973 -5.995 -13.006 1.00 89.69 124 GLY A N 1
ATOM 884 C CA . GLY A 1 124 ? 8.198 -6.835 -13.924 1.00 89.69 124 GLY A CA 1
ATOM 885 C C . GLY A 1 124 ? 7.078 -7.643 -13.265 1.00 89.69 124 GLY A C 1
ATOM 886 O O . GLY A 1 124 ? 6.303 -8.277 -13.974 1.00 89.69 124 GLY A O 1
ATOM 887 N N . VAL A 1 125 ? 6.970 -7.618 -11.932 1.00 94.81 125 VAL A N 1
ATOM 888 C CA . VAL A 1 125 ? 5.915 -8.325 -11.199 1.00 94.81 125 VAL A CA 1
ATOM 889 C C . VAL A 1 125 ? 4.598 -7.553 -11.265 1.00 94.81 125 VAL A C 1
ATOM 891 O O . VAL A 1 125 ? 4.555 -6.341 -11.027 1.00 94.81 125 VAL A O 1
ATOM 894 N N . ARG A 1 126 ? 3.515 -8.288 -11.526 1.00 96.75 126 ARG A N 1
ATOM 895 C CA . ARG A 1 126 ? 2.127 -7.814 -11.491 1.00 96.75 126 ARG A CA 1
ATOM 896 C C . ARG A 1 126 ? 1.443 -8.281 -10.208 1.00 96.75 126 ARG A C 1
ATOM 898 O O . ARG A 1 126 ? 1.445 -9.471 -9.889 1.00 96.75 126 ARG A O 1
ATOM 905 N N . ILE A 1 127 ? 0.815 -7.359 -9.487 1.00 97.69 127 ILE A N 1
ATOM 906 C CA . ILE A 1 127 ? -0.010 -7.657 -8.313 1.00 97.69 127 ILE A CA 1
ATOM 907 C C . ILE A 1 127 ? -1.466 -7.381 -8.670 1.00 97.69 127 ILE A C 1
ATOM 909 O O . ILE A 1 127 ? -1.836 -6.239 -8.923 1.00 97.69 127 ILE A O 1
ATOM 913 N N . GLY A 1 128 ? -2.283 -8.432 -8.716 1.00 96.50 128 GLY A N 1
ATOM 914 C CA . GLY A 1 128 ? -3.692 -8.332 -9.085 1.00 96.50 128 GLY A CA 1
ATOM 915 C C . GLY A 1 128 ? -4.560 -7.642 -8.031 1.00 96.50 128 GLY A C 1
ATOM 916 O O . GLY A 1 128 ? -4.216 -7.592 -6.851 1.00 96.50 128 GLY A O 1
ATOM 917 N N . ASP A 1 129 ? -5.725 -7.165 -8.464 1.00 93.38 129 ASP A N 1
ATOM 918 C CA . ASP A 1 129 ? -6.651 -6.383 -7.638 1.00 93.38 129 ASP A CA 1
ATOM 919 C C . ASP A 1 129 ? -7.040 -7.087 -6.332 1.00 93.38 129 ASP A C 1
ATOM 921 O O . ASP A 1 129 ? -7.313 -8.294 -6.303 1.00 93.38 129 ASP A O 1
ATOM 925 N N . GLY A 1 130 ? -7.098 -6.326 -5.241 1.00 86.88 130 GLY A N 1
ATOM 926 C CA . GLY A 1 130 ? -7.480 -6.813 -3.916 1.00 86.88 130 GLY A CA 1
ATOM 927 C C . GLY A 1 130 ? -6.498 -7.808 -3.293 1.00 86.88 130 GLY A C 1
ATOM 928 O O . GLY A 1 130 ? -6.864 -8.496 -2.339 1.00 86.88 130 GLY A O 1
ATOM 929 N N . ALA A 1 131 ? -5.291 -7.963 -3.848 1.00 93.50 131 ALA A N 1
ATOM 930 C CA . ALA A 1 131 ? -4.258 -8.819 -3.276 1.00 93.50 131 ALA A CA 1
ATOM 931 C C . ALA A 1 131 ? -3.683 -8.245 -1.970 1.00 93.50 131 ALA A C 1
ATOM 933 O O . ALA A 1 131 ? -3.748 -7.045 -1.704 1.00 93.50 131 ALA A O 1
ATOM 934 N N . VAL A 1 132 ? -3.081 -9.120 -1.165 1.00 90.50 132 VAL A N 1
ATOM 935 C CA . VAL A 1 132 ? -2.405 -8.767 0.086 1.00 90.50 132 VAL A CA 1
ATOM 936 C C . VAL A 1 132 ? -0.979 -9.308 0.060 1.00 90.50 132 VAL A C 1
ATOM 938 O O . VAL A 1 132 ? -0.752 -10.501 -0.147 1.00 90.50 132 VAL A O 1
ATOM 941 N N . VAL A 1 133 ? -0.011 -8.432 0.306 1.00 92.81 133 VAL A N 1
ATOM 942 C CA . VAL A 1 133 ? 1.394 -8.791 0.508 1.00 92.81 133 VAL A CA 1
ATOM 943 C C . VAL A 1 133 ? 1.712 -8.617 1.987 1.00 92.81 133 VAL A C 1
ATOM 945 O O . VAL A 1 133 ? 1.618 -7.511 2.509 1.00 92.81 133 VAL A O 1
ATOM 948 N N . GLU A 1 134 ? 2.072 -9.698 2.677 1.00 87.44 134 GLU A N 1
ATOM 949 C CA . GLU A 1 134 ? 2.385 -9.652 4.110 1.00 87.44 134 GLU A CA 1
ATOM 950 C C . GLU A 1 134 ? 3.633 -8.783 4.395 1.00 87.44 134 GLU A C 1
ATOM 952 O O . GLU A 1 134 ? 4.524 -8.675 3.538 1.00 87.44 134 GLU A O 1
ATOM 957 N N . PRO A 1 135 ? 3.747 -8.201 5.605 1.00 84.81 135 PRO A N 1
ATOM 958 C CA . PRO A 1 135 ? 4.912 -7.426 6.029 1.00 84.81 135 PRO A CA 1
ATOM 959 C C . PRO A 1 135 ? 6.257 -8.114 5.745 1.00 84.81 135 PRO A C 1
ATOM 961 O O . PRO A 1 135 ? 6.418 -9.318 5.952 1.00 84.81 135 PRO A O 1
ATOM 964 N N . GLY A 1 136 ? 7.247 -7.344 5.284 1.00 82.44 136 GLY A N 1
ATOM 965 C CA . GLY A 1 136 ? 8.616 -7.824 5.047 1.00 82.44 136 GLY A CA 1
ATOM 966 C C . GLY A 1 136 ? 8.778 -8.845 3.910 1.00 82.44 136 GLY A C 1
ATOM 967 O O . GLY A 1 136 ? 9.846 -9.449 3.776 1.00 82.44 136 GLY A O 1
ATOM 968 N N . SER A 1 137 ? 7.740 -9.066 3.100 1.00 94.00 137 SER A N 1
ATOM 969 C CA . SER A 1 137 ? 7.784 -10.046 2.010 1.00 94.00 137 SER A CA 1
ATOM 970 C C . SER A 1 137 ? 8.611 -9.573 0.817 1.00 94.00 137 SER A C 1
ATOM 972 O O . SER A 1 137 ? 8.617 -8.389 0.498 1.00 94.00 137 SER A O 1
ATOM 974 N N . VAL A 1 138 ? 9.262 -10.500 0.109 1.00 95.44 138 VAL A N 1
ATOM 975 C CA . VAL A 1 138 ? 9.973 -10.225 -1.153 1.00 95.44 138 VAL A CA 1
ATOM 976 C C . VAL A 1 138 ? 9.254 -10.936 -2.290 1.00 95.44 138 VAL A C 1
ATOM 978 O O . VAL A 1 138 ? 9.399 -12.145 -2.470 1.00 95.44 138 VAL A O 1
ATOM 981 N N . VAL A 1 139 ? 8.449 -10.188 -3.038 1.00 96.50 139 VAL A N 1
ATOM 982 C CA . VAL A 1 139 ? 7.604 -10.699 -4.117 1.00 96.50 139 VAL A CA 1
ATOM 983 C C . VAL A 1 139 ? 8.429 -10.837 -5.391 1.00 96.50 139 VAL A C 1
ATOM 985 O O . VAL A 1 139 ? 8.909 -9.849 -5.948 1.00 96.50 139 VAL A O 1
ATOM 988 N N . THR A 1 140 ? 8.611 -12.083 -5.823 1.00 95.00 140 THR A N 1
ATOM 989 C CA . THR A 1 140 ? 9.428 -12.469 -6.984 1.00 95.00 140 THR A CA 1
ATOM 990 C C . THR A 1 140 ? 8.609 -12.935 -8.182 1.00 95.00 140 THR A C 1
ATOM 992 O O . THR A 1 140 ? 9.177 -13.129 -9.251 1.00 95.00 140 THR A O 1
ATOM 995 N N . GLU A 1 141 ? 7.309 -13.149 -8.005 1.00 96.12 141 GLU A N 1
ATOM 996 C CA . GLU A 1 141 ? 6.396 -13.697 -9.008 1.00 96.12 141 GLU A CA 1
ATOM 997 C C . GLU A 1 141 ? 5.052 -12.966 -8.937 1.00 96.12 141 GLU A C 1
ATOM 999 O O . GLU A 1 141 ? 4.711 -12.398 -7.895 1.00 96.12 141 GLU A O 1
ATOM 1004 N N . ASP A 1 142 ? 4.295 -12.997 -10.035 1.00 97.75 142 ASP A N 1
ATOM 1005 C CA . ASP A 1 142 ? 2.975 -12.373 -10.119 1.00 97.75 142 ASP A CA 1
ATOM 1006 C C . ASP A 1 142 ? 2.023 -12.898 -9.039 1.00 97.75 142 ASP A C 1
ATOM 1008 O O . ASP A 1 142 ? 1.938 -14.100 -8.766 1.00 97.75 142 ASP A O 1
ATOM 1012 N N . VAL A 1 143 ? 1.253 -11.981 -8.457 1.00 97.75 143 VAL A N 1
ATOM 1013 C CA . VAL A 1 143 ? 0.229 -12.295 -7.461 1.00 97.75 143 VAL A CA 1
ATOM 1014 C C . VAL A 1 143 ? -1.135 -12.224 -8.143 1.00 97.75 143 VAL A C 1
ATOM 1016 O O . VAL A 1 143 ? -1.485 -11.174 -8.687 1.00 97.75 143 VAL A O 1
ATOM 1019 N N . PRO A 1 144 ? -1.937 -13.305 -8.139 1.00 96.69 144 PRO A N 1
ATOM 1020 C CA . PRO A 1 144 ? -3.267 -13.263 -8.734 1.00 96.69 144 PRO A CA 1
ATOM 1021 C C . PRO A 1 144 ? -4.178 -12.285 -7.971 1.00 96.69 144 PRO A C 1
ATOM 1023 O O . PRO A 1 144 ? -3.935 -12.033 -6.787 1.00 96.69 144 PRO A O 1
ATOM 1026 N N . PRO A 1 145 ? -5.262 -11.781 -8.594 1.00 95.50 145 PRO A N 1
ATOM 1027 C CA . PRO A 1 145 ? -6.266 -10.988 -7.892 1.00 95.50 145 PRO A CA 1
ATOM 1028 C C . PRO A 1 145 ? -6.742 -11.692 -6.623 1.00 95.50 145 PRO A C 1
ATOM 1030 O O . PRO A 1 145 ? -6.981 -12.904 -6.630 1.00 95.50 145 PRO A O 1
ATOM 1033 N N . ARG A 1 146 ? -6.862 -10.928 -5.534 1.00 92.19 146 ARG A N 1
ATOM 1034 C CA . ARG A 1 146 ? -7.190 -11.413 -4.185 1.00 92.19 146 ARG A CA 1
ATOM 1035 C C . ARG A 1 146 ? -6.192 -12.422 -3.615 1.00 92.19 146 ARG A C 1
ATOM 1037 O O . ARG A 1 146 ? -6.481 -13.048 -2.601 1.00 92.19 146 ARG A O 1
ATOM 1044 N N . GLY A 1 147 ? -5.033 -12.621 -4.235 1.00 93.56 147 GLY A N 1
ATOM 1045 C CA . GLY A 1 147 ? -3.988 -13.494 -3.715 1.00 93.56 147 GLY A CA 1
ATOM 1046 C C . GLY A 1 147 ? -3.376 -12.919 -2.443 1.00 93.56 147 GLY A C 1
ATOM 1047 O O . GLY A 1 147 ? -3.158 -11.716 -2.345 1.00 93.56 147 GLY A O 1
ATOM 1048 N N . VAL A 1 148 ? -3.079 -13.781 -1.473 1.00 92.38 148 VAL A N 1
ATOM 1049 C CA . VAL A 1 148 ? -2.285 -13.417 -0.295 1.00 92.38 148 VAL A CA 1
ATOM 1050 C C . VAL A 1 148 ? -0.932 -14.090 -0.410 1.00 92.38 148 VAL A C 1
ATOM 1052 O O . VAL A 1 148 ? -0.875 -15.315 -0.551 1.00 92.38 148 VAL A O 1
ATOM 1055 N N . VAL A 1 149 ? 0.149 -13.317 -0.358 1.00 94.88 149 VAL A N 1
ATOM 1056 C CA . VAL A 1 149 ? 1.526 -13.828 -0.407 1.00 94.88 149 VAL A CA 1
ATOM 1057 C C . VAL A 1 149 ? 2.335 -13.324 0.777 1.00 94.88 149 VAL A C 1
ATOM 1059 O O . VAL A 1 149 ? 2.101 -12.228 1.280 1.00 94.88 149 VAL A O 1
ATOM 1062 N N . GLY A 1 150 ? 3.304 -14.127 1.211 1.00 91.69 150 GLY A N 1
ATOM 1063 C CA . GLY A 1 150 ? 4.104 -13.810 2.385 1.00 91.69 150 GLY A CA 1
ATOM 1064 C C . GLY A 1 150 ? 5.457 -14.505 2.436 1.00 91.69 150 GLY A C 1
ATOM 1065 O O . GLY A 1 150 ? 5.561 -15.683 2.073 1.00 91.69 150 GLY A O 1
ATOM 1066 N N . GLY A 1 151 ? 6.480 -13.819 2.947 1.00 86.75 151 GLY A N 1
ATOM 1067 C CA . GLY A 1 151 ? 7.830 -14.351 3.173 1.00 86.75 151 GLY A CA 1
ATOM 1068 C C . GLY A 1 151 ? 8.885 -13.869 2.171 1.00 86.75 151 GLY A C 1
ATOM 1069 O O . GLY A 1 151 ? 8.622 -13.032 1.314 1.00 86.75 151 GLY A O 1
ATOM 1070 N N . ASN A 1 152 ? 10.104 -14.398 2.290 1.00 93.56 152 ASN A N 1
ATOM 1071 C CA . ASN A 1 152 ? 11.234 -14.079 1.414 1.00 93.56 152 ASN A CA 1
ATOM 1072 C C . ASN A 1 152 ? 11.936 -15.379 0.952 1.00 93.56 152 ASN A C 1
ATOM 1074 O O . ASN A 1 152 ? 12.650 -15.985 1.758 1.00 93.56 152 ASN A O 1
ATOM 1078 N N . PRO A 1 153 ? 11.734 -15.831 -0.304 1.00 95.00 153 PRO A N 1
ATOM 1079 C CA . PRO A 1 153 ? 10.812 -15.262 -1.295 1.00 95.00 153 PRO A CA 1
ATOM 1080 C C . PRO A 1 153 ? 9.343 -15.418 -0.867 1.00 95.00 153 PRO A C 1
ATOM 1082 O O . PRO A 1 153 ? 9.007 -16.301 -0.071 1.00 95.00 153 PRO A O 1
ATOM 1085 N N . ALA A 1 154 ? 8.475 -14.538 -1.364 1.00 95.44 154 ALA A N 1
ATOM 1086 C CA . ALA A 1 154 ? 7.058 -14.544 -1.031 1.00 95.44 154 ALA A CA 1
ATOM 1087 C C . ALA A 1 154 ? 6.388 -15.782 -1.629 1.00 95.44 154 ALA A C 1
ATOM 1089 O O . ALA A 1 154 ? 6.502 -16.051 -2.821 1.00 95.44 154 ALA A O 1
ATOM 1090 N N . MET A 1 155 ? 5.676 -16.527 -0.789 1.00 95.50 155 MET A N 1
ATOM 1091 C CA . MET A 1 155 ? 4.946 -17.727 -1.192 1.00 95.50 155 MET A CA 1
ATOM 1092 C C . MET A 1 155 ? 3.444 -17.508 -0.998 1.00 95.50 155 MET A C 1
ATOM 1094 O O . MET A 1 155 ? 3.069 -16.795 -0.061 1.00 95.50 155 MET A O 1
ATOM 1098 N N . PRO A 1 156 ? 2.575 -18.143 -1.807 1.00 93.62 156 PRO A N 1
ATOM 1099 C CA . PRO A 1 156 ? 1.132 -18.108 -1.594 1.00 93.62 156 PRO A CA 1
ATOM 1100 C C . PRO A 1 156 ? 0.745 -18.547 -0.176 1.00 93.62 156 PRO A C 1
ATOM 1102 O O . PRO A 1 156 ? 1.147 -19.612 0.298 1.00 93.62 156 PRO A O 1
ATOM 1105 N N . ARG A 1 157 ? -0.055 -17.719 0.495 1.00 87.69 157 ARG A N 1
ATOM 1106 C CA . ARG A 1 157 ? -0.588 -17.923 1.851 1.00 87.69 157 ARG A CA 1
ATOM 1107 C C . ARG A 1 157 ? -2.083 -18.167 1.856 1.00 87.69 157 ARG A C 1
ATOM 1109 O O . ARG A 1 157 ? -2.582 -18.865 2.736 1.00 87.69 157 ARG A O 1
ATOM 1116 N N . GLY A 1 158 ? -2.798 -17.647 0.866 1.00 87.88 158 GLY A N 1
ATOM 1117 C CA . GLY A 1 158 ? -4.247 -17.742 0.825 1.00 87.88 158 GLY A CA 1
ATOM 1118 C C . GLY A 1 158 ? -4.862 -16.900 -0.272 1.00 87.88 158 GLY A C 1
ATOM 1119 O O . GLY A 1 158 ? -4.179 -16.432 -1.183 1.00 87.88 158 GLY A O 1
ATOM 1120 N N . MET A 1 159 ? -6.168 -16.707 -0.146 1.00 87.81 159 MET A N 1
ATOM 1121 C CA . MET A 1 159 ? -6.923 -15.747 -0.938 1.00 87.81 159 MET A CA 1
ATOM 1122 C C . MET A 1 159 ? -7.807 -14.905 -0.023 1.00 87.81 159 MET A C 1
ATOM 1124 O O . MET A 1 159 ? -8.397 -15.430 0.923 1.00 87.81 159 MET A O 1
ATOM 1128 N N . VAL A 1 160 ? -7.927 -13.618 -0.329 1.00 84.56 160 VAL A N 1
ATOM 1129 C CA . VAL A 1 160 ? -8.960 -12.743 0.218 1.00 84.56 160 VAL A CA 1
ATOM 1130 C C . VAL A 1 160 ? -10.306 -13.239 -0.309 1.00 84.56 160 VAL A C 1
ATOM 1132 O O . VAL A 1 160 ? -10.547 -13.269 -1.518 1.00 84.56 160 VAL A O 1
ATOM 1135 N N . ILE A 1 161 ? -11.168 -13.690 0.597 1.00 83.00 161 ILE A N 1
ATOM 1136 C CA . ILE A 1 161 ? -12.493 -14.229 0.259 1.00 83.00 161 ILE A CA 1
ATOM 1137 C C . ILE A 1 161 ? -13.615 -13.234 0.535 1.00 83.00 161 ILE A C 1
ATOM 1139 O O . ILE A 1 161 ? -14.649 -13.307 -0.127 1.00 83.00 161 ILE A O 1
ATOM 1143 N N . ASP A 1 162 ? -13.395 -12.306 1.460 1.00 75.25 162 ASP A N 1
ATOM 1144 C CA . ASP A 1 162 ? -14.339 -11.257 1.827 1.00 75.25 162 ASP A CA 1
ATOM 1145 C C . ASP A 1 162 ? -13.577 -10.031 2.353 1.00 75.25 162 ASP A C 1
ATOM 1147 O O . ASP A 1 162 ? -12.359 -10.078 2.545 1.00 75.25 162 ASP A O 1
ATOM 1151 N N . SER A 1 163 ? -14.280 -8.931 2.581 1.00 72.38 163 SER A N 1
ATOM 1152 C CA . SER A 1 163 ? -13.746 -7.739 3.230 1.00 72.38 163 SER A CA 1
ATOM 1153 C C . SER A 1 163 ? -14.823 -7.097 4.086 1.00 72.38 163 SER A C 1
ATOM 1155 O O . SER A 1 163 ? -15.920 -6.824 3.596 1.00 72.38 163 SER A O 1
ATOM 1157 N N . VAL A 1 164 ? -14.495 -6.789 5.333 1.00 75.19 164 VAL A N 1
ATOM 1158 C CA . VAL A 1 164 ? -15.377 -6.017 6.207 1.00 75.19 164 VAL A CA 1
ATOM 1159 C C . VAL A 1 164 ? -15.017 -4.547 6.089 1.00 75.19 164 VAL A C 1
ATOM 1161 O O . VAL A 1 164 ? -13.843 -4.185 6.070 1.00 75.19 164 VAL A O 1
ATOM 1164 N N . VAL A 1 165 ? -16.034 -3.697 5.985 1.00 76.88 165 VAL A N 1
ATOM 1165 C CA . VAL A 1 165 ? -15.863 -2.246 5.990 1.00 76.88 165 VAL A CA 1
ATOM 1166 C C . VAL A 1 165 ? -16.361 -1.722 7.322 1.00 76.88 165 VAL A C 1
ATOM 1168 O O . VAL A 1 165 ? -17.560 -1.762 7.567 1.00 76.88 165 VAL A O 1
ATOM 1171 N N . LEU A 1 166 ? -15.443 -1.217 8.136 1.00 81.25 166 LEU A N 1
ATOM 1172 C CA . LEU A 1 166 ? -15.757 -0.544 9.388 1.00 81.25 166 LEU A CA 1
ATOM 1173 C C . LEU A 1 166 ? -15.953 0.949 9.107 1.00 81.25 166 LEU A C 1
ATOM 1175 O O . LEU A 1 166 ? -15.084 1.587 8.497 1.00 81.25 166 LEU A O 1
ATOM 1179 N N . ASP A 1 167 ? -17.082 1.517 9.522 1.00 79.88 167 ASP A N 1
ATOM 1180 C CA . ASP A 1 167 ? -17.300 2.961 9.502 1.00 79.88 167 ASP A CA 1
ATOM 1181 C C . ASP A 1 167 ? -16.669 3.573 10.758 1.00 79.88 167 ASP A C 1
ATOM 1183 O O . ASP A 1 167 ? -17.188 3.457 11.866 1.00 79.88 167 ASP A O 1
ATOM 1187 N N . VAL A 1 168 ? -15.523 4.228 10.567 1.00 83.31 168 VAL A N 1
ATOM 1188 C CA . VAL A 1 168 ? -14.702 4.787 11.643 1.00 83.31 168 VAL A CA 1
ATOM 1189 C C . VAL A 1 168 ? -14.860 6.301 11.686 1.00 83.31 168 VAL A C 1
ATOM 1191 O O . VAL A 1 168 ? -14.740 6.991 10.668 1.00 83.31 168 VAL A O 1
ATOM 1194 N N . LYS A 1 169 ? -15.098 6.843 12.876 1.00 83.75 169 LYS A N 1
ATOM 1195 C CA . LYS A 1 169 ? -15.212 8.274 13.138 1.00 83.75 169 LYS A CA 1
ATOM 1196 C C . LYS A 1 169 ? -14.352 8.634 14.343 1.00 83.75 169 LYS A C 1
ATOM 1198 O O . LYS A 1 169 ? -14.611 8.219 15.461 1.00 83.75 169 LYS A O 1
ATOM 1203 N N . VAL A 1 170 ? -13.329 9.427 14.094 1.00 83.62 170 VAL A N 1
ATOM 1204 C CA . VAL A 1 170 ? -12.385 9.905 15.093 1.00 83.62 170 VAL A CA 1
ATOM 1205 C C . VAL A 1 170 ? -12.911 11.206 15.689 1.00 83.62 170 VAL A C 1
ATOM 1207 O O . VAL A 1 170 ? -13.207 12.160 14.965 1.00 83.62 170 VAL A O 1
ATOM 1210 N N . GLU A 1 171 ? -13.032 11.240 17.009 1.00 83.44 171 GLU A N 1
ATOM 1211 C CA . GLU A 1 171 ? -13.522 12.368 17.792 1.00 83.44 171 GLU A CA 1
ATOM 1212 C C . GLU A 1 171 ? -12.458 12.861 18.776 1.00 83.44 171 GLU A C 1
ATOM 1214 O O . GLU A 1 171 ? -11.371 12.303 18.909 1.00 83.44 171 GLU A O 1
ATOM 1219 N N . GLU A 1 172 ? -12.753 13.967 19.456 1.00 79.12 172 GLU A N 1
ATOM 1220 C CA . GLU A 1 172 ? -11.825 14.553 20.431 1.00 79.12 172 GLU A CA 1
ATOM 1221 C C . GLU A 1 172 ? -11.691 13.676 21.681 1.00 79.12 172 GLU A C 1
ATOM 1223 O O . GLU A 1 172 ? -10.649 13.667 22.326 1.00 79.12 172 GLU A O 1
ATOM 1228 N N . THR A 1 173 ? -12.746 12.927 22.005 1.00 80.81 173 THR A N 1
ATOM 1229 C CA . THR A 1 173 ? -12.862 12.116 23.222 1.00 80.81 173 THR A CA 1
ATOM 1230 C C . THR A 1 173 ? -12.762 10.612 22.966 1.00 80.81 173 THR A C 1
ATOM 1232 O O . THR A 1 173 ? -13.046 9.844 23.877 1.00 80.81 173 THR A O 1
ATOM 1235 N N . GLY A 1 174 ? -12.451 10.181 21.740 1.00 85.88 174 GLY A N 1
ATOM 1236 C CA . GLY A 1 174 ? -12.375 8.761 21.393 1.00 85.88 174 GLY A CA 1
ATOM 1237 C C . GLY A 1 174 ? -12.600 8.483 19.909 1.00 85.88 174 GLY A C 1
ATOM 1238 O O . GLY A 1 174 ? -12.683 9.397 19.087 1.00 85.88 174 GLY A O 1
ATOM 1239 N N . VAL A 1 175 ? -12.738 7.207 19.566 1.00 87.38 175 VAL A N 1
ATOM 1240 C CA . VAL A 1 175 ? -13.010 6.731 18.207 1.00 87.38 175 VAL A CA 1
ATOM 1241 C C . VAL A 1 175 ? -14.296 5.916 18.207 1.00 87.38 175 VAL A C 1
ATOM 1243 O O . VAL A 1 175 ? -14.456 4.997 18.998 1.00 87.38 175 VAL A O 1
ATOM 1246 N N . GLU A 1 176 ? -15.224 6.255 17.321 1.00 88.31 176 GLU A N 1
ATOM 1247 C CA . GLU A 1 176 ? -16.453 5.508 17.079 1.00 88.31 176 GLU A CA 1
ATOM 1248 C C . GLU A 1 176 ? -16.251 4.560 15.886 1.00 88.31 176 GLU A C 1
ATOM 1250 O O . GLU A 1 176 ? -15.792 4.990 14.826 1.00 88.31 176 GLU A O 1
ATOM 1255 N N . VAL A 1 177 ? -16.598 3.285 16.050 1.00 87.88 177 VAL A N 1
ATOM 1256 C CA . VAL A 1 177 ? -16.546 2.241 15.018 1.00 87.88 177 VAL A CA 1
ATOM 1257 C C . VAL A 1 177 ? -17.907 1.570 14.959 1.00 87.88 177 VAL A C 1
ATOM 1259 O O . VAL A 1 177 ? -18.359 1.012 15.953 1.00 87.88 177 VAL A O 1
ATOM 1262 N N . ASP A 1 178 ? -18.591 1.674 13.820 1.00 86.44 178 ASP A N 1
ATOM 1263 C CA . ASP A 1 178 ? -19.926 1.092 13.603 1.00 86.44 178 ASP A CA 1
ATOM 1264 C C . ASP A 1 178 ? -20.953 1.412 14.719 1.00 86.44 178 ASP A C 1
ATOM 1266 O O . ASP A 1 178 ? -21.909 0.672 14.952 1.00 86.44 178 ASP A O 1
ATOM 1270 N N . GLY A 1 179 ? -20.790 2.563 15.383 1.00 83.81 179 GLY A N 1
ATOM 1271 C CA . GLY A 1 179 ? -21.661 3.053 16.456 1.00 83.81 179 GLY A CA 1
ATOM 1272 C C . GLY A 1 179 ? -21.202 2.733 17.884 1.00 83.81 179 GLY A C 1
ATOM 1273 O O . GLY A 1 179 ? -21.835 3.210 18.827 1.00 83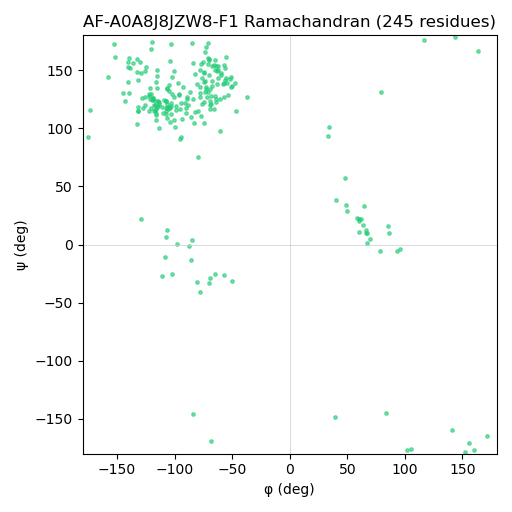.81 179 GLY A O 1
ATOM 1274 N N . GLU A 1 180 ? -20.114 1.982 18.065 1.00 87.94 180 GLU A N 1
ATOM 1275 C CA . GLU A 1 180 ? -19.480 1.736 19.368 1.00 87.94 180 GLU A CA 1
ATOM 1276 C C . GLU A 1 180 ? -18.299 2.690 19.585 1.00 87.94 180 GLU A C 1
ATOM 1278 O O . GLU A 1 180 ? -17.549 2.961 18.653 1.00 87.94 180 GLU A O 1
ATOM 1283 N N . THR A 1 181 ? -18.136 3.235 20.794 1.00 89.62 181 THR A N 1
ATOM 1284 C CA . THR A 1 181 ? -17.086 4.221 21.116 1.00 89.62 181 THR A CA 1
ATOM 1285 C C . THR A 1 181 ? -15.974 3.602 21.957 1.00 89.62 181 THR A C 1
ATOM 1287 O O . THR A 1 181 ? -16.256 2.949 22.957 1.00 89.62 181 THR A O 1
ATOM 1290 N N . PHE A 1 182 ? -14.733 3.897 21.578 1.00 89.88 182 PHE A N 1
ATOM 1291 C CA . PHE A 1 182 ? -13.493 3.475 22.226 1.00 89.88 182 PHE A CA 1
ATOM 1292 C C . PHE A 1 182 ? -12.719 4.719 22.681 1.00 89.88 182 PHE A C 1
ATOM 1294 O O . PHE A 1 182 ? -12.464 5.606 21.860 1.00 89.88 182 PHE A O 1
ATOM 1301 N N . GLU A 1 183 ? -12.374 4.825 23.966 1.00 86.38 183 GLU A N 1
ATOM 1302 C CA . GLU A 1 183 ? -11.786 6.055 24.531 1.00 86.38 183 GLU A CA 1
ATOM 1303 C C . GLU A 1 183 ? -10.298 6.176 24.181 1.00 86.38 183 GLU A C 1
ATOM 1305 O O . GLU A 1 183 ? -9.844 7.250 23.783 1.00 86.38 183 GLU A O 1
ATOM 1310 N N . ASP A 1 184 ? -9.567 5.060 24.234 1.00 83.00 184 ASP A N 1
ATOM 1311 C CA . ASP A 1 184 ? -8.119 5.008 23.971 1.00 83.00 184 ASP A CA 1
ATOM 1312 C C . ASP A 1 184 ? -7.776 4.564 22.533 1.00 83.00 184 ASP A C 1
ATOM 1314 O O . ASP A 1 184 ? -6.607 4.512 22.12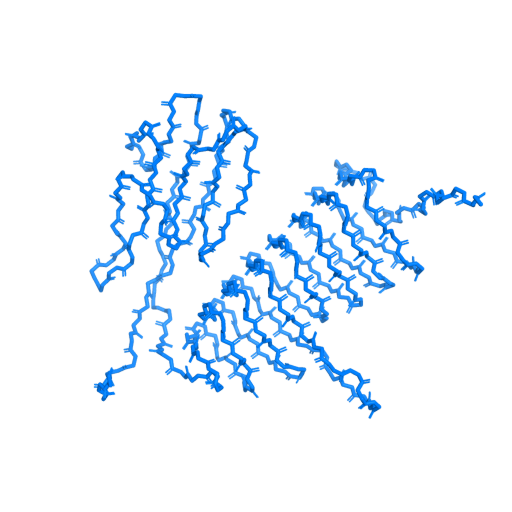9 1.00 83.00 184 ASP A O 1
ATOM 1318 N N . GLY A 1 185 ? -8.808 4.293 21.730 1.00 86.00 185 GLY A N 1
ATOM 1319 C CA . GLY A 1 185 ? -8.693 3.725 20.394 1.00 86.00 185 GLY A CA 1
ATOM 1320 C C . GLY A 1 185 ? -9.011 2.231 20.342 1.00 86.00 185 GLY A C 1
ATOM 1321 O O . GLY A 1 185 ? -9.405 1.622 21.330 1.00 86.00 185 GLY A O 1
ATOM 1322 N N . PHE A 1 186 ? -8.870 1.630 19.168 1.00 88.62 186 PHE A N 1
ATOM 1323 C CA . PHE A 1 186 ? -9.211 0.234 18.925 1.00 88.62 186 PHE A CA 1
ATOM 1324 C C . PHE A 1 186 ? -8.189 -0.458 18.025 1.00 88.62 186 PHE A C 1
ATOM 1326 O O . PHE A 1 186 ? -7.476 0.180 17.247 1.00 88.62 186 PHE A O 1
ATOM 1333 N N . SER A 1 187 ? -8.199 -1.782 18.077 1.00 86.94 187 SER A N 1
ATOM 1334 C CA . SER A 1 187 ? -7.468 -2.692 17.208 1.00 86.94 187 SER A CA 1
ATOM 1335 C C . SER A 1 187 ? -8.446 -3.669 16.559 1.00 86.94 187 SER A C 1
ATOM 1337 O O . SER A 1 187 ? -9.514 -3.946 17.105 1.00 86.94 187 SER A O 1
ATOM 1339 N N . VAL A 1 188 ? -8.103 -4.176 15.377 1.00 85.31 188 VAL A N 1
ATOM 1340 C CA . VAL A 1 188 ? -8.865 -5.219 14.691 1.00 85.31 188 VAL A CA 1
ATOM 1341 C C . VAL A 1 188 ? -7.993 -6.448 14.522 1.00 85.31 188 VAL A C 1
ATOM 1343 O O . VAL A 1 188 ? -6.967 -6.407 13.835 1.00 85.31 188 VAL A O 1
ATOM 1346 N N . GLU A 1 189 ? -8.444 -7.558 15.088 1.00 79.81 189 GLU A N 1
ATOM 1347 C CA . GLU A 1 189 ? -7.867 -8.872 14.843 1.00 79.81 189 GLU A CA 1
ATOM 1348 C C . GLU A 1 189 ? -8.682 -9.588 13.762 1.00 79.81 189 GLU A C 1
ATOM 1350 O O . GLU A 1 189 ? -9.904 -9.665 13.833 1.00 79.81 189 GLU A O 1
ATOM 1355 N N . VAL A 1 190 ? -8.021 -10.107 12.724 1.00 74.06 190 VAL A N 1
ATOM 1356 C CA . VAL A 1 190 ? -8.698 -10.844 11.647 1.00 74.06 190 VAL A CA 1
ATOM 1357 C C . VAL A 1 190 ? -8.682 -12.334 11.966 1.00 74.06 190 VAL A C 1
ATOM 1359 O O . VAL A 1 190 ? -7.644 -12.988 11.847 1.00 74.06 190 VAL A O 1
ATOM 1362 N N . THR A 1 191 ? -9.843 -12.885 12.321 1.00 68.88 191 THR A N 1
ATOM 1363 C CA . THR A 1 191 ? -10.008 -14.319 12.602 1.00 68.88 191 THR A CA 1
ATOM 1364 C C . THR A 1 191 ? -10.686 -15.056 11.441 1.00 68.88 191 THR A C 1
ATOM 1366 O O . THR A 1 191 ? -11.151 -14.445 10.475 1.00 68.88 191 THR A O 1
ATOM 1369 N N . GLU A 1 192 ? -10.753 -16.390 11.519 1.00 61.47 192 GLU A N 1
ATOM 1370 C CA . GLU A 1 192 ? -11.486 -17.214 10.541 1.00 61.47 192 GLU A CA 1
ATOM 1371 C C . GLU A 1 192 ? -13.004 -16.958 10.567 1.00 61.47 192 GLU A C 1
ATOM 1373 O O . GLU A 1 192 ? -13.664 -17.138 9.544 1.00 61.47 192 GLU A O 1
ATOM 1378 N N . ASP A 1 193 ? -13.536 -16.489 11.701 1.00 66.38 193 ASP A N 1
ATOM 1379 C CA . ASP A 1 193 ? -14.948 -16.130 11.883 1.00 66.38 193 ASP A CA 1
ATOM 1380 C C . ASP A 1 193 ? -15.245 -14.667 11.490 1.00 66.38 193 ASP A C 1
ATOM 1382 O O . ASP A 1 193 ? -16.395 -14.226 11.531 1.00 66.38 193 ASP A O 1
ATOM 1386 N N . GLY A 1 194 ? -14.216 -13.921 11.071 1.00 64.38 194 GLY A N 1
ATOM 1387 C CA . GLY A 1 194 ? -14.286 -12.507 10.711 1.00 64.38 194 GLY A CA 1
ATOM 1388 C C . GLY A 1 194 ? -13.444 -11.612 11.627 1.00 64.38 194 GLY A C 1
ATOM 1389 O O . GLY A 1 194 ? -12.806 -12.090 12.570 1.00 64.38 194 GLY A O 1
ATOM 1390 N N . PRO A 1 195 ? -13.379 -10.306 11.330 1.00 74.38 195 PRO A N 1
ATOM 1391 C CA . PRO A 1 195 ? -12.636 -9.363 12.146 1.00 74.38 195 PRO A CA 1
ATOM 1392 C C . PRO A 1 195 ? -13.338 -9.082 13.478 1.00 74.38 195 PRO A C 1
ATOM 1394 O O . PRO A 1 195 ? -14.539 -8.812 13.503 1.00 74.38 195 PRO A O 1
ATOM 1397 N N . THR A 1 196 ? -12.579 -9.102 14.569 1.00 82.19 196 THR A N 1
ATOM 1398 C CA . THR A 1 196 ? -13.006 -8.693 15.911 1.00 82.19 196 THR A CA 1
ATOM 1399 C C . THR A 1 196 ? -12.377 -7.350 16.261 1.00 82.19 196 THR A C 1
ATOM 1401 O O . THR A 1 196 ? -11.193 -7.136 16.015 1.00 82.19 196 THR A O 1
ATOM 1404 N N . VAL A 1 197 ? -13.181 -6.430 16.802 1.00 85.81 197 VAL A N 1
ATOM 1405 C CA . VAL A 1 197 ? -12.744 -5.097 17.240 1.00 85.81 197 VAL A CA 1
ATOM 1406 C C . VAL A 1 197 ? -12.561 -5.118 18.753 1.00 85.81 197 VAL A C 1
ATOM 1408 O O . VAL A 1 197 ? -13.479 -5.507 19.473 1.00 85.81 197 VAL A O 1
ATOM 1411 N N . GLU A 1 198 ? -11.396 -4.695 19.233 1.00 86.19 198 GLU A N 1
ATOM 1412 C CA . GLU A 1 198 ? -11.074 -4.640 20.662 1.00 86.19 198 GLU A CA 1
ATOM 1413 C C . GLU A 1 198 ? -10.442 -3.292 21.028 1.00 86.19 198 GLU A C 1
ATOM 1415 O O . GLU A 1 198 ? -9.747 -2.681 20.218 1.00 86.19 198 GLU A O 1
ATOM 1420 N N . GLU A 1 199 ? -10.668 -2.820 22.255 1.00 85.12 199 GLU A N 1
ATOM 1421 C CA . GLU A 1 199 ? -9.985 -1.638 22.792 1.00 85.12 199 GLU A CA 1
ATOM 1422 C C . GLU A 1 199 ? -8.529 -1.987 23.131 1.00 85.12 199 GLU A C 1
ATOM 1424 O O . GLU A 1 199 ? -8.278 -2.987 23.808 1.00 85.12 199 GLU A O 1
ATOM 1429 N N . GLY A 1 200 ? -7.560 -1.175 22.694 1.00 75.12 200 GLY A N 1
ATOM 1430 C CA . GLY A 1 200 ? -6.161 -1.365 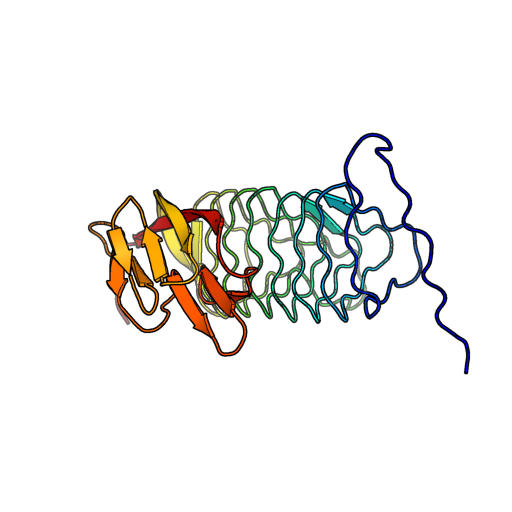23.092 1.00 75.12 200 GLY A CA 1
ATOM 1431 C C . GLY A 1 200 ? -5.108 -1.122 22.011 1.00 75.12 200 GLY A C 1
ATOM 1432 O O . GLY A 1 200 ? -5.326 -0.400 21.040 1.00 75.12 200 GLY A O 1
ATOM 1433 N N . GLU A 1 201 ? -3.920 -1.694 22.241 1.00 69.00 201 GLU A N 1
ATOM 1434 C CA . GLU A 1 201 ? -2.711 -1.465 21.438 1.00 69.00 201 GL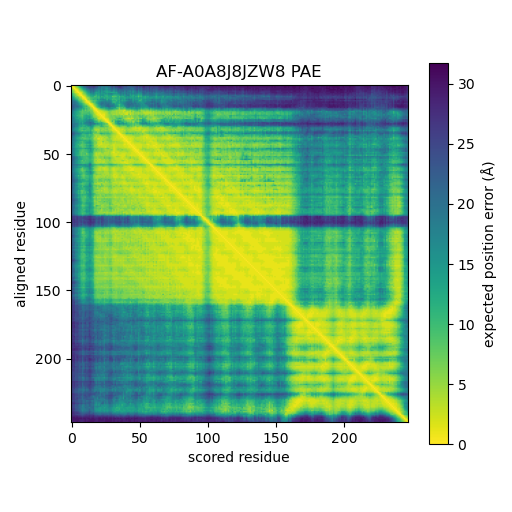U A CA 1
ATOM 1435 C C . GLU A 1 201 ? -2.893 -1.849 19.959 1.00 69.00 201 GLU A C 1
ATOM 1437 O O . GLU A 1 201 ? -3.593 -2.815 19.642 1.00 69.00 201 GLU A O 1
ATOM 1442 N N . PRO A 1 202 ? -2.249 -1.115 19.031 1.00 65.75 202 PRO A N 1
ATOM 1443 C CA . PRO A 1 202 ? -2.506 -1.292 17.612 1.00 65.75 202 PRO A CA 1
ATOM 1444 C C . PRO A 1 202 ? -1.967 -2.639 17.116 1.00 65.75 202 PRO A C 1
ATOM 1446 O O . PRO A 1 202 ? -0.775 -2.927 17.231 1.00 65.75 202 PRO A O 1
ATOM 1449 N N . GLY A 1 203 ? -2.853 -3.443 16.528 1.00 69.31 203 GLY A N 1
ATOM 1450 C CA . GLY A 1 203 ? -2.497 -4.589 15.694 1.00 69.31 203 GLY A CA 1
ATOM 1451 C C . GLY A 1 203 ? -2.212 -4.160 14.253 1.00 69.31 203 GLY A C 1
ATOM 1452 O O . GLY A 1 203 ? -1.714 -3.063 13.990 1.00 69.31 203 GLY A O 1
ATOM 1453 N N . ASP A 1 204 ? -2.566 -5.011 13.289 1.00 70.62 204 ASP A N 1
ATOM 1454 C CA . ASP A 1 204 ? -2.415 -4.663 11.873 1.00 70.62 204 ASP A CA 1
ATOM 1455 C C . ASP A 1 204 ? -3.405 -3.572 11.441 1.00 70.62 204 ASP A C 1
ATOM 1457 O O . ASP A 1 204 ? -3.052 -2.727 10.623 1.00 70.62 204 ASP A O 1
ATOM 1461 N N . TYR A 1 205 ? -4.613 -3.532 12.006 1.00 82.31 205 TYR A N 1
ATOM 1462 C CA . TYR A 1 205 ? -5.609 -2.491 11.739 1.00 82.31 205 TYR A CA 1
ATOM 1463 C C . TYR A 1 205 ? -6.126 -1.913 13.051 1.00 82.31 205 TYR A C 1
ATOM 1465 O O . TYR A 1 205 ? -6.232 -2.635 14.035 1.00 82.31 205 TYR A O 1
ATOM 1473 N N . GLY A 1 206 ? -6.470 -0.629 13.073 1.00 86.19 206 GLY A N 1
ATOM 1474 C CA . GLY A 1 206 ? -6.946 0.026 14.286 1.00 86.19 206 GLY A CA 1
ATOM 1475 C C . GLY A 1 206 ? -6.832 1.541 14.227 1.00 86.19 206 GLY A C 1
ATOM 1476 O O . GLY A 1 206 ? -6.413 2.110 13.222 1.00 86.19 206 GLY A O 1
ATOM 1477 N N . VAL A 1 207 ? -7.179 2.217 15.311 1.00 86.00 207 VAL A N 1
ATOM 1478 C CA . VAL A 1 207 ? -6.895 3.640 15.513 1.00 86.00 207 VAL A CA 1
ATOM 1479 C C . VAL A 1 207 ? -6.483 3.822 16.956 1.00 86.00 207 VAL A C 1
ATOM 1481 O O . VAL A 1 207 ? -7.202 3.359 17.823 1.00 86.00 207 VAL A O 1
ATOM 1484 N N . VAL A 1 208 ? -5.378 4.505 17.231 1.00 86.94 208 VAL A N 1
ATOM 1485 C CA . VAL A 1 208 ? -4.898 4.717 18.609 1.00 86.94 208 VAL A CA 1
ATOM 1486 C C . VAL A 1 208 ? -4.455 6.151 18.828 1.00 86.94 208 VAL A C 1
ATOM 1488 O O . VAL A 1 208 ? -4.093 6.866 17.883 1.00 86.94 208 VAL A O 1
ATOM 1491 N N . MET A 1 209 ? -4.483 6.574 20.088 1.00 83.25 209 MET A N 1
ATOM 1492 C CA . MET A 1 209 ? -4.074 7.917 20.467 1.00 83.25 209 MET A CA 1
ATOM 1493 C C . MET A 1 209 ? -2.542 8.049 20.503 1.00 83.25 209 MET A C 1
ATOM 1495 O O . MET A 1 209 ? -1.856 7.231 21.111 1.00 83.25 209 MET A O 1
ATOM 1499 N N . ALA A 1 210 ? -1.991 9.085 19.861 1.00 76.94 210 ALA A N 1
ATOM 1500 C CA . ALA A 1 210 ? -0.577 9.462 19.956 1.00 76.94 210 ALA A CA 1
ATOM 1501 C C . ALA A 1 210 ? -0.417 10.895 20.493 1.00 76.94 210 ALA A C 1
ATOM 1503 O O . ALA A 1 210 ? -1.391 11.645 20.555 1.00 76.94 210 ALA A O 1
ATOM 1504 N N . GLU A 1 211 ? 0.817 11.283 20.849 1.00 69.56 211 GLU A N 1
ATOM 1505 C CA . GLU A 1 211 ? 1.133 12.536 21.571 1.00 69.56 211 GLU A CA 1
ATOM 1506 C C . GLU A 1 211 ? 0.510 13.804 20.955 1.00 69.56 211 GLU A C 1
ATOM 1508 O O . GLU A 1 211 ? 0.139 14.712 21.690 1.00 69.56 211 GLU A O 1
ATOM 1513 N N . ASP A 1 212 ? 0.329 13.843 19.630 1.00 70.38 212 ASP A N 1
ATOM 1514 C CA . ASP A 1 212 ? -0.157 15.023 18.902 1.00 70.38 212 ASP A CA 1
ATOM 1515 C C . ASP A 1 212 ? -1.345 14.726 17.955 1.00 70.38 212 ASP A C 1
ATOM 1517 O O . ASP A 1 212 ? -1.533 15.438 16.960 1.00 70.38 212 ASP A O 1
ATOM 1521 N N . GLY A 1 213 ? -2.103 13.647 18.174 1.00 75.62 213 GLY A N 1
ATOM 1522 C CA . GLY A 1 213 ? -3.270 13.288 17.352 1.00 75.62 213 GLY A CA 1
ATOM 1523 C C . GLY A 1 213 ? -3.445 11.786 17.140 1.00 75.62 213 GLY A C 1
ATOM 1524 O O . GLY A 1 213 ? -2.654 10.981 17.622 1.00 75.62 213 GLY A O 1
ATOM 1525 N N . TRP A 1 214 ? -4.501 11.399 16.427 1.00 81.50 214 TRP A N 1
ATOM 1526 C CA . TRP A 1 214 ? -4.851 9.994 16.229 1.00 81.50 214 TRP A CA 1
ATOM 1527 C C . TRP A 1 214 ? -4.015 9.356 15.122 1.00 81.50 214 TRP A C 1
ATOM 1529 O O . TRP A 1 214 ? -3.793 9.956 14.067 1.00 81.50 214 TRP A O 1
ATOM 1539 N N . LEU A 1 215 ? -3.567 8.128 15.360 1.00 79.56 215 LEU A N 1
ATOM 1540 C CA . LEU A 1 215 ? -2.881 7.292 14.384 1.00 79.56 215 LEU A CA 1
ATOM 1541 C C . LEU A 1 215 ? -3.834 6.202 13.911 1.00 79.56 215 LEU A C 1
ATOM 1543 O O . LEU A 1 215 ? -4.245 5.357 14.698 1.00 79.56 215 LEU A O 1
ATOM 1547 N N . VAL A 1 216 ? -4.166 6.207 12.625 1.00 78.50 216 VAL A N 1
ATOM 1548 C CA . VAL A 1 216 ? -4.973 5.158 11.995 1.00 78.50 216 VAL A CA 1
ATOM 1549 C C . VAL A 1 216 ? -4.044 4.080 11.468 1.00 78.50 216 VAL A C 1
ATOM 1551 O O . VAL A 1 216 ? -3.301 4.341 10.525 1.00 78.50 216 VAL A O 1
ATOM 1554 N N . TYR A 1 217 ? -4.114 2.888 12.050 1.00 73.44 217 TYR A N 1
ATOM 1555 C CA . TYR A 1 217 ? -3.394 1.696 11.634 1.00 73.44 217 TYR A CA 1
ATOM 1556 C C . TYR A 1 217 ? -4.166 0.919 10.562 1.00 73.44 217 TYR A C 1
ATOM 1558 O O . TYR A 1 217 ? -5.356 0.636 10.702 1.00 73.44 217 TYR A O 1
ATOM 1566 N N . ARG A 1 218 ? -3.479 0.552 9.483 1.00 69.94 218 ARG A N 1
ATOM 1567 C CA . ARG A 1 218 ? -3.927 -0.435 8.489 1.00 69.94 218 ARG A CA 1
ATOM 1568 C C . ARG A 1 218 ? -2.734 -1.278 8.077 1.00 69.94 218 ARG A C 1
ATOM 1570 O O . ARG A 1 218 ? -1.658 -0.713 7.917 1.00 69.94 218 ARG A O 1
ATOM 1577 N N . GLY A 1 219 ? -2.918 -2.586 7.913 1.00 63.00 219 GLY A N 1
ATOM 1578 C CA . GLY A 1 219 ? -1.872 -3.531 7.512 1.00 63.00 219 GLY A CA 1
ATOM 1579 C C . GLY A 1 219 ? -0.488 -3.318 8.146 1.00 63.00 219 GLY A C 1
ATOM 1580 O O . GLY A 1 219 ? 0.503 -3.443 7.436 1.00 63.00 219 GLY A O 1
ATOM 1581 N N . GLY A 1 220 ? -0.394 -2.949 9.430 1.00 54.28 220 GLY A N 1
ATOM 1582 C CA . GLY A 1 220 ? 0.881 -2.771 10.146 1.00 54.28 220 GLY A CA 1
ATOM 1583 C C . GLY A 1 220 ? 1.538 -1.390 10.000 1.00 54.28 220 GLY A C 1
ATOM 1584 O O . GLY A 1 220 ? 2.727 -1.233 10.278 1.00 54.28 220 GLY A O 1
ATOM 1585 N N . SER A 1 221 ? 0.797 -0.376 9.547 1.00 49.81 221 SER A N 1
ATOM 1586 C CA . SER A 1 221 ? 1.296 1.002 9.398 1.00 49.81 221 SER A CA 1
ATOM 1587 C C . SER A 1 221 ? 0.286 2.021 9.836 1.00 49.81 221 SER A C 1
ATOM 1589 O O . SER A 1 221 ? -0.903 1.789 9.656 1.00 49.81 221 SER A O 1
ATOM 1591 N N . SER A 1 222 ? 0.755 3.179 10.290 1.00 65.00 222 SER A N 1
ATOM 1592 C CA . SER A 1 222 ? -0.114 4.250 10.742 1.00 65.00 222 SER A CA 1
ATOM 1593 C C . SER A 1 222 ? -0.033 5.502 9.879 1.00 65.00 222 SER A C 1
ATOM 1595 O O . SER A 1 222 ? 1.028 5.864 9.387 1.00 65.00 222 SER A O 1
ATOM 1597 N N . VAL A 1 223 ? -1.169 6.179 9.716 1.00 62.59 223 VAL A N 1
ATOM 1598 C CA . VAL A 1 223 ? -1.222 7.565 9.244 1.00 62.59 223 VAL A CA 1
ATOM 1599 C C . VAL A 1 223 ? -1.769 8.436 10.358 1.00 62.59 223 VAL A C 1
ATOM 1601 O O . VAL A 1 223 ? -2.763 8.100 11.006 1.00 62.59 223 VAL A O 1
ATOM 1604 N N . LYS A 1 224 ? -1.126 9.578 10.580 1.00 71.69 224 LYS A N 1
ATOM 1605 C CA . LYS A 1 224 ? -1.651 10.578 11.498 1.00 71.69 224 LYS A CA 1
ATOM 1606 C C . LYS A 1 224 ? -2.824 11.301 10.856 1.00 71.69 224 LYS A C 1
ATOM 1608 O O . LYS A 1 224 ? -2.672 11.912 9.799 1.00 71.69 224 LYS A O 1
ATOM 1613 N N . VAL A 1 225 ? -3.978 11.260 11.509 1.00 68.19 225 VAL A N 1
ATOM 1614 C CA . VAL A 1 225 ? -5.169 11.988 11.068 1.00 68.19 225 VAL A CA 1
ATOM 1615 C C . VAL A 1 225 ? -5.369 13.248 11.911 1.00 68.19 225 VAL A C 1
ATOM 1617 O O . VAL A 1 225 ? -5.034 13.269 13.101 1.00 68.19 225 VAL A O 1
ATOM 1620 N N . PRO A 1 226 ? -5.857 14.339 11.298 1.00 56.84 226 PRO A N 1
ATOM 1621 C CA . PRO A 1 226 ? -6.066 15.591 12.004 1.00 56.84 226 PRO A CA 1
ATOM 1622 C C . PRO A 1 226 ? -7.224 15.457 12.996 1.00 56.84 226 PRO A C 1
ATOM 1624 O O . PRO A 1 226 ? -8.356 15.288 12.567 1.00 56.84 226 PRO A O 1
ATOM 1627 N N . GLY A 1 227 ? -6.922 15.598 14.291 1.00 65.75 227 GLY A N 1
ATOM 1628 C CA . GLY A 1 227 ? -7.871 15.886 15.376 1.00 65.75 227 GLY A CA 1
ATOM 1629 C C . GLY A 1 227 ? -9.239 15.187 15.322 1.00 65.75 227 GLY A C 1
ATOM 1630 O O . GLY A 1 227 ? -9.370 14.050 14.878 1.00 65.75 227 GLY A O 1
ATOM 1631 N N . SER A 1 228 ? -10.255 15.878 15.836 1.00 69.00 228 SER A N 1
ATOM 1632 C CA . SER A 1 228 ? -11.644 15.420 15.892 1.00 69.00 228 SER A CA 1
ATOM 1633 C C . SER A 1 228 ? -12.415 15.694 14.595 1.00 69.00 228 SER A C 1
ATOM 1635 O O . SER A 1 228 ? -12.083 16.597 13.823 1.00 69.00 228 SER A O 1
ATOM 1637 N N . GLY A 1 229 ? -13.474 14.919 14.352 1.00 70.00 229 GLY A N 1
ATOM 1638 C CA . GLY A 1 229 ? -14.374 15.082 13.207 1.00 70.00 229 GLY A CA 1
ATOM 1639 C C . GLY A 1 229 ? -13.927 14.371 11.925 1.00 70.00 229 GLY A C 1
ATOM 1640 O O . GLY A 1 229 ? -14.523 14.590 10.866 1.00 70.00 229 GLY A O 1
ATOM 1641 N N . PHE A 1 230 ? -12.905 13.514 11.994 1.00 74.31 230 PHE A N 1
ATOM 1642 C CA . PHE A 1 230 ? -12.401 12.762 10.845 1.00 74.31 230 PHE A CA 1
ATOM 1643 C C . PHE A 1 230 ? -13.157 11.434 10.694 1.00 74.31 230 PHE A C 1
ATOM 1645 O O . PHE A 1 230 ? -13.137 10.601 11.593 1.00 74.31 230 PHE A O 1
ATOM 1652 N N . ARG A 1 231 ? -13.833 11.211 9.559 1.00 77.81 231 ARG A N 1
ATOM 1653 C CA . ARG A 1 231 ? -14.610 9.987 9.289 1.00 77.81 231 ARG A CA 1
ATOM 1654 C C . ARG A 1 231 ? -14.099 9.281 8.041 1.00 77.81 231 ARG A C 1
ATOM 1656 O O . ARG A 1 231 ? -13.919 9.920 7.006 1.00 77.81 231 ARG A O 1
ATOM 1663 N N . PHE A 1 232 ? -13.935 7.966 8.116 1.00 72.38 232 PHE A N 1
ATOM 1664 C CA . PHE A 1 232 ? -13.476 7.149 7.000 1.00 72.38 232 PHE A CA 1
ATOM 1665 C C . PHE A 1 232 ? -14.000 5.715 7.081 1.00 72.38 232 PHE A C 1
ATOM 1667 O O . PHE A 1 232 ? -14.396 5.228 8.132 1.00 72.38 232 PHE A O 1
ATOM 1674 N N . LYS A 1 233 ? -13.955 5.023 5.943 1.00 75.12 233 LYS A N 1
ATOM 1675 C CA . LYS A 1 233 ? -14.238 3.590 5.841 1.00 75.12 233 LYS A CA 1
ATOM 1676 C C . LYS A 1 233 ? -12.937 2.810 5.917 1.00 75.12 233 LYS A C 1
ATOM 1678 O O . LYS A 1 233 ? -12.046 3.054 5.098 1.00 75.12 233 LYS A O 1
ATOM 1683 N N . MET A 1 234 ? -12.807 1.906 6.882 1.00 76.25 234 MET A N 1
ATOM 1684 C CA . MET A 1 234 ? -11.673 0.995 7.007 1.00 76.25 234 MET A CA 1
ATOM 1685 C C . MET A 1 234 ? -12.015 -0.367 6.435 1.00 76.25 234 MET A C 1
ATOM 1687 O O . MET A 1 234 ? -12.892 -1.047 6.944 1.00 76.25 234 MET A O 1
ATOM 1691 N N . VAL A 1 235 ? -11.317 -0.751 5.370 1.00 75.88 235 VAL A N 1
ATOM 1692 C CA . VAL A 1 235 ? -11.492 -2.054 4.731 1.00 75.88 235 VAL A CA 1
ATOM 1693 C C . VAL A 1 235 ? -10.521 -3.041 5.371 1.00 75.88 235 VAL A C 1
ATOM 1695 O O . VAL A 1 235 ? -9.312 -2.813 5.351 1.00 75.88 235 VAL A O 1
ATOM 1698 N N . VAL A 1 236 ? -11.058 -4.120 5.934 1.00 79.25 236 VAL A N 1
ATOM 1699 C CA . VAL A 1 236 ? -10.316 -5.195 6.596 1.00 79.25 236 VAL A CA 1
ATOM 1700 C C . VAL A 1 236 ? -10.542 -6.496 5.809 1.00 79.25 236 VAL A C 1
ATOM 1702 O O . VAL A 1 236 ? -11.677 -6.976 5.748 1.00 79.25 236 VAL A O 1
ATOM 1705 N N . PRO A 1 237 ? -9.513 -7.065 5.155 1.00 75.88 237 PRO A N 1
ATOM 1706 C CA . PRO A 1 237 ? -9.656 -8.263 4.333 1.00 75.88 237 PRO A CA 1
ATOM 1707 C C . PRO A 1 237 ? -9.825 -9.528 5.187 1.00 75.88 237 PRO A C 1
ATOM 1709 O O . PRO A 1 237 ? -9.116 -9.723 6.170 1.00 75.88 237 PRO A O 1
ATOM 1712 N N . VAL A 1 238 ? -10.709 -10.433 4.760 1.00 78.75 238 VAL A N 1
ATOM 1713 C CA . VAL A 1 238 ? -10.891 -11.778 5.326 1.00 78.75 238 VAL A CA 1
ATOM 1714 C C . VAL A 1 238 ? -10.147 -12.782 4.455 1.00 78.75 238 VAL A C 1
ATOM 1716 O O . VAL A 1 238 ? -10.445 -12.942 3.266 1.00 78.75 238 VAL A O 1
ATOM 1719 N N . VAL A 1 239 ? -9.175 -13.479 5.041 1.00 75.50 239 VAL A N 1
ATOM 1720 C CA . VAL A 1 239 ? -8.257 -14.355 4.304 1.00 75.50 239 VAL A CA 1
ATOM 1721 C C . VAL A 1 239 ? -8.570 -15.822 4.561 1.00 75.50 239 VAL A C 1
ATOM 1723 O O . VAL A 1 239 ? -8.481 -16.311 5.684 1.00 75.50 239 VAL A O 1
ATOM 1726 N N . ARG A 1 240 ? -8.824 -16.571 3.485 1.00 80.00 240 ARG A N 1
ATOM 1727 C CA . ARG A 1 240 ? -8.822 -18.033 3.522 1.00 80.00 240 ARG A CA 1
ATOM 1728 C C . ARG A 1 240 ? -7.403 -18.538 3.304 1.00 80.00 240 ARG A C 1
ATOM 1730 O O . ARG A 1 240 ? -6.884 -18.469 2.188 1.00 80.00 240 ARG A O 1
ATOM 1737 N N . LYS A 1 241 ? -6.791 -19.082 4.356 1.00 75.00 241 LYS A N 1
ATOM 1738 C CA . LYS A 1 241 ? -5.460 -19.696 4.272 1.00 75.00 241 LYS A CA 1
ATOM 1739 C C . LYS A 1 241 ? -5.473 -20.901 3.328 1.00 75.00 241 LYS A C 1
ATOM 1741 O O . LYS A 1 241 ? -6.431 -21.679 3.293 1.00 75.00 241 LYS A O 1
ATOM 1746 N N . VAL A 1 242 ? -4.390 -21.084 2.575 1.00 70.56 242 VAL A N 1
ATOM 1747 C CA . VAL A 1 242 ? -4.122 -22.365 1.911 1.00 70.56 242 VAL A CA 1
ATOM 1748 C C . VAL A 1 242 ? -3.911 -23.392 3.024 1.00 70.56 242 VAL A C 1
ATOM 1750 O O . VAL A 1 242 ? -3.101 -23.154 3.917 1.00 70.56 242 VAL A O 1
ATOM 1753 N N . GLY A 1 243 ? -4.670 -24.495 3.009 1.00 50.97 243 GLY A N 1
ATOM 1754 C CA . GLY A 1 243 ? -4.608 -25.532 4.045 1.00 50.97 243 GLY A CA 1
ATOM 1755 C C . GLY A 1 243 ? -3.159 -25.905 4.361 1.00 50.97 243 GLY A C 1
ATOM 1756 O O . GLY A 1 243 ? -2.431 -26.376 3.489 1.00 50.97 243 GLY A O 1
ATOM 1757 N N . GLY A 1 244 ? -2.723 -25.621 5.588 1.00 44.81 244 GLY A N 1
ATOM 1758 C CA . GLY A 1 244 ? -1.320 -25.726 5.956 1.00 44.81 244 GLY A CA 1
ATOM 1759 C C . GLY A 1 244 ? -0.861 -27.178 6.064 1.00 44.81 244 GLY A C 1
ATOM 1760 O O . GLY A 1 244 ? -1.400 -27.948 6.855 1.00 44.81 244 GLY A O 1
ATOM 1761 N N . SER A 1 245 ? 0.219 -27.528 5.364 1.00 40.31 245 SER A N 1
ATOM 1762 C CA . SER A 1 245 ? 1.242 -28.351 6.008 1.00 40.31 245 SER A CA 1
ATOM 1763 C C . SER A 1 245 ? 2.038 -27.420 6.920 1.00 40.31 245 SER A C 1
ATOM 1765 O O . SER A 1 245 ? 2.720 -26.519 6.427 1.00 40.31 245 SER A O 1
ATOM 1767 N N . GLY A 1 246 ? 1.882 -27.594 8.230 1.00 40.56 246 GLY A N 1
ATOM 1768 C CA . GLY A 1 246 ? 2.492 -26.735 9.240 1.00 40.56 246 GLY A CA 1
ATOM 1769 C C . GLY A 1 246 ? 4.017 -26.646 9.151 1.00 40.56 246 GLY A C 1
ATOM 1770 O O . GLY A 1 246 ? 4.692 -27.565 8.676 1.00 40.56 246 GLY A O 1
ATOM 1771 N N . ARG A 1 247 ? 4.540 -25.533 9.657 1.00 33.25 247 ARG A N 1
ATOM 1772 C CA . ARG A 1 247 ? 5.859 -25.432 10.280 1.00 33.25 247 ARG A CA 1
ATOM 1773 C C . ARG A 1 247 ? 5.742 -24.545 11.502 1.00 33.25 247 ARG A C 1
ATOM 1775 O O . ARG A 1 247 ? 4.998 -23.547 11.397 1.00 33.25 247 ARG A O 1
#

Radius of gyration: 18.53 Å; Cα contacts (8 Å, |Δi|>4): 744; chains: 1; bounding box: 46×57×44 Å

pLDDT: mean 75.83, std 15.48, range [31.83, 97.75]

Mean predicted aligned error: 11.66 Å

Secondary structure (DSSP, 8-state):
----PPPPP--S-SSSPPPEE-TT-EE-SS--EE-TT-EE-TT-EE-TT-EEES-EE-SS-EEEEEEEES-EE-TT-EEEEEE-TT-EE-TT-EE----SSS--PPPEE-TT-EE-TT-EE-TT-EE-TT-EE-TT-EE-SPBPTTEEEETTTTEEEEEEEEEEEEEEEEETTEEEETTEEESSEEEEEEETTEEEEEESS--SEEEEEETTEEEEEETTEEEEEPSSSEEEEEEEEEEEE------

Foldseek 3Di:
DDDPDDDDQDEPDDPAADEAADPQEAEEDAHAHAYHLEYHEHQEYEEHCHYHANEYEYHQEYEYCEHEYCEYAEHCEYDHYYAEHLEYHFALEYQEDDPPDDPFATEAEYYNEYEAHNEYEYTPEYEAACEYEAHNEYDDHHAYHQFYWYDVPTDTWFGQPDKDKWKWFFAQQAIATPRDTARFKWEWDQDLVGIDIDHDDYDQAIWGDDPQAIWTHHRHHTDGDDYGGDIDIDIGTHTDTDPDPDD